Protein AF-D2U3X3-F1 (afdb_monomer)

Secondary structure (DSSP, 8-state):
-PPPPEEEEEEE-TTSTTSS-TT-EEEEEEEEE-TTS-EEETTSSS-S-TT-EEEE-S-HHHHHHHHTTS-EEEEEEE-SSPPPTTS-SEEE-GGGEEEPPSSSEEEEEESPPPPTTS-EEEESS--SSSSEEEE-SSEEEEEEEEEEES---TT-EEEEEEE--S-BTTB-TTEEEEEEGGGTGGGEEEETTTTEEEEE-HHHHHHT-SEEEE---HHHHIIIIIHHHHH-TTTTT--TTS--

Nearest PDB structures (foldseek):
  3r8b-assembly5_I  TM=5.587E-01  e=3.010E-01  Staphylococcus aureus
  1jws-assembly1_D  TM=4.471E-01  e=2.692E-01  Staphylococcus aureus
  6kry-assembly1_A  TM=4.417E-01  e=4.447E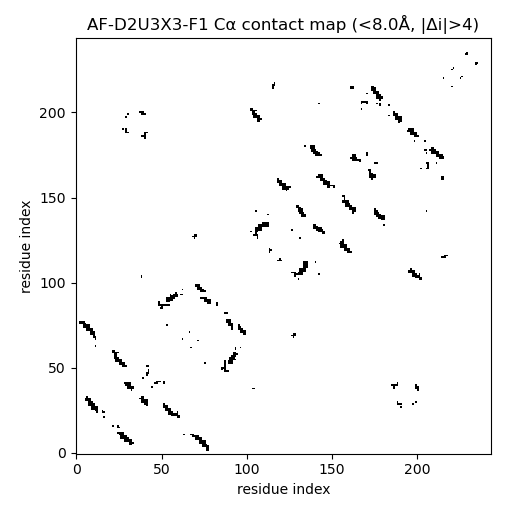-01  Staphylococcus aureus
  8ryq-assembly1_D  TM=1.824E-01  e=1.695E+00  Homo sapiens

Radius of gyration: 22.4 Å; Cα contacts (8 Å, |Δi|>4): 476; chains: 1; bounding box: 58×41×81 Å

Organism: NCBI:txid638

Foldseek 3Di:
DAFDKWKFKWWFDPPFPDDPDQFKGKTQTQWTQDPVRFTFGAPPPHHQFPLSMAIAPGDNVVVCVVQVGAMWMFIWGADPDDDDPPDGRIYGYPVRIGHDPDDFKAWEAADDQDDLQQRKDKDLDDTNDQWHWYDYPWKIKDGWGWDFDPPPPDSITMIRTFHDQPDQPPADGQKMFIATPVVQPRQWTAPPVVRIIMGGRRSVRRVVGPDMGRSAYPVNCCVVVVVVLVPDPVNVPPDVPPDD

Mean predicted aligned error: 8.09 Å

Structure (mmCIF, N/CA/C/O backbone):
data_AF-D2U3X3-F1
#
_entry.id   AF-D2U3X3-F1
#
loop_
_atom_site.group_PDB
_atom_site.id
_atom_site.type_symbol
_atom_site.label_atom_id
_atom_site.label_alt_id
_atom_site.label_comp_id
_atom_site.label_asym_id
_atom_site.label_entity_id
_atom_site.label_seq_id
_atom_site.pdbx_PDB_ins_code
_atom_site.Cartn_x
_atom_site.Cartn_y
_atom_site.Cartn_z
_atom_site.occupancy
_atom_site.B_iso_or_equiv
_atom_site.auth_seq_id
_atom_site.auth_comp_id
_atom_site.auth_asym_id
_atom_site.auth_atom_id
_atom_site.pdbx_PDB_model_num
ATOM 1 N N . MET A 1 1 ? 4.427 8.377 -33.749 1.00 39.81 1 MET A N 1
ATOM 2 C CA . MET A 1 1 ? 3.708 8.192 -32.471 1.00 39.81 1 MET A CA 1
ATOM 3 C C . MET A 1 1 ? 4.717 8.348 -31.355 1.00 39.81 1 MET A C 1
ATOM 5 O O . MET A 1 1 ? 5.704 7.625 -31.360 1.00 39.81 1 MET A O 1
ATOM 9 N N . GLN A 1 2 ? 4.541 9.333 -30.476 1.00 39.66 2 GLN A N 1
ATOM 10 C CA . GLN A 1 2 ? 5.362 9.444 -29.269 1.00 39.66 2 GLN A CA 1
ATOM 11 C C . GLN A 1 2 ? 5.044 8.230 -28.394 1.00 39.66 2 GLN A C 1
ATOM 13 O O . GLN A 1 2 ? 3.878 7.967 -28.109 1.00 39.66 2 GLN A O 1
ATOM 18 N N . ALA A 1 3 ? 6.061 7.443 -28.065 1.00 54.94 3 ALA A N 1
ATOM 19 C CA . ALA A 1 3 ? 5.898 6.247 -27.259 1.00 54.94 3 ALA A CA 1
ATOM 20 C C . ALA A 1 3 ? 5.470 6.684 -25.845 1.00 54.94 3 ALA A C 1
ATOM 22 O O . ALA A 1 3 ? 6.192 7.449 -25.204 1.00 54.94 3 ALA A O 1
ATOM 23 N N . LEU A 1 4 ? 4.267 6.288 -25.412 1.00 79.38 4 LEU A N 1
ATOM 24 C CA . LEU A 1 4 ? 3.647 6.812 -24.193 1.00 79.38 4 LEU A CA 1
ATOM 25 C C . LEU A 1 4 ? 4.443 6.346 -22.964 1.00 79.38 4 LEU A C 1
ATOM 27 O O . LEU A 1 4 ? 4.599 5.144 -22.736 1.00 79.38 4 LEU A O 1
ATOM 31 N N . GLU A 1 5 ? 4.966 7.298 -22.194 1.00 90.19 5 GLU A N 1
ATOM 32 C CA . GLU A 1 5 ? 5.526 7.032 -20.868 1.00 90.19 5 GLU A CA 1
ATOM 33 C C . GLU A 1 5 ? 4.418 6.475 -19.962 1.00 90.19 5 GLU A C 1
ATOM 35 O O . GLU A 1 5 ? 3.304 7.001 -19.943 1.00 90.19 5 GLU A O 1
ATOM 40 N N . ARG A 1 6 ? 4.715 5.411 -19.211 1.00 92.94 6 ARG A N 1
ATOM 41 C CA . ARG A 1 6 ? 3.787 4.800 -18.248 1.00 92.94 6 ARG A CA 1
ATOM 42 C C . ARG A 1 6 ? 4.339 4.932 -16.840 1.00 92.94 6 ARG A C 1
ATOM 44 O O . ARG A 1 6 ? 5.532 4.746 -16.620 1.00 92.94 6 ARG A O 1
ATOM 51 N N . ARG A 1 7 ? 3.474 5.247 -15.879 1.00 95.12 7 ARG A N 1
ATOM 52 C CA . ARG A 1 7 ? 3.827 5.324 -14.457 1.00 95.12 7 ARG A CA 1
ATOM 53 C C . ARG A 1 7 ? 3.384 4.046 -13.772 1.00 95.12 7 ARG A C 1
ATOM 55 O O . ARG A 1 7 ? 2.235 3.638 -13.919 1.00 95.12 7 ARG A O 1
ATOM 62 N N . VAL A 1 8 ? 4.285 3.419 -13.029 1.00 95.56 8 VAL A N 1
ATOM 63 C CA . VAL A 1 8 ? 4.017 2.138 -12.373 1.00 95.56 8 VAL A CA 1
ATOM 64 C C . VAL A 1 8 ? 4.508 2.141 -10.932 1.00 95.56 8 VAL A C 1
ATOM 66 O O . VAL A 1 8 ? 5.452 2.848 -10.591 1.00 95.56 8 VAL A O 1
ATOM 69 N N . ILE A 1 9 ? 3.872 1.332 -10.089 1.00 96.94 9 ILE A N 1
ATOM 70 C CA . ILE A 1 9 ? 4.286 1.087 -8.705 1.00 96.94 9 ILE A CA 1
ATOM 71 C C . ILE A 1 9 ? 4.882 -0.309 -8.628 1.00 96.94 9 ILE A C 1
ATOM 73 O O . ILE A 1 9 ? 4.307 -1.272 -9.144 1.00 96.94 9 ILE A O 1
ATOM 77 N N . CYS A 1 10 ? 6.045 -0.422 -7.998 1.00 95.75 10 CYS A N 1
ATOM 78 C CA . CYS A 1 10 ? 6.860 -1.623 -8.067 1.00 95.75 10 CYS A CA 1
ATOM 79 C C . CYS A 1 10 ? 7.669 -1.881 -6.790 1.00 95.75 10 CYS A C 1
ATOM 81 O O . CYS A 1 10 ? 7.747 -1.049 -5.886 1.00 95.75 10 CYS A O 1
ATOM 83 N N . THR A 1 11 ? 8.256 -3.076 -6.740 1.00 94.50 11 THR A N 1
ATOM 84 C CA . THR A 1 11 ? 9.270 -3.496 -5.760 1.00 94.50 11 THR A CA 1
ATOM 85 C C . THR A 1 11 ? 10.546 -3.915 -6.480 1.00 94.50 11 THR A C 1
ATOM 87 O O . THR A 1 11 ? 10.532 -4.222 -7.675 1.00 94.50 11 THR A O 1
ATOM 90 N N . LEU A 1 12 ? 11.652 -4.009 -5.744 1.00 91.81 12 LEU A N 1
ATOM 91 C CA . LEU A 1 12 ? 12.884 -4.606 -6.255 1.00 91.81 12 LEU A CA 1
ATOM 92 C C . LEU A 1 12 ? 12.743 -6.115 -6.492 1.00 91.81 12 LEU A C 1
ATOM 94 O O . LEU A 1 12 ? 12.169 -6.848 -5.678 1.00 91.81 12 LEU A O 1
ATOM 98 N N . GLU A 1 13 ? 13.362 -6.622 -7.559 1.00 85.88 13 GLU A N 1
ATOM 99 C CA . GLU A 1 13 ? 13.561 -8.058 -7.730 1.00 85.88 13 GLU A CA 1
ATOM 100 C C . GLU A 1 13 ? 14.830 -8.543 -7.010 1.00 85.88 13 GLU A C 1
ATOM 102 O O . GLU A 1 13 ? 15.935 -8.498 -7.544 1.00 85.88 13 GLU A O 1
ATOM 107 N N . LYS A 1 14 ? 14.662 -9.091 -5.797 1.00 72.19 14 LYS A N 1
ATOM 108 C CA . LYS A 1 14 ? 15.774 -9.561 -4.943 1.00 72.19 14 LYS A CA 1
ATOM 109 C C . LYS A 1 14 ? 16.669 -10.641 -5.579 1.00 72.19 14 LYS A C 1
ATOM 111 O O . LYS A 1 14 ? 17.834 -10.747 -5.215 1.00 72.19 14 LYS A O 1
ATOM 116 N N . LYS A 1 15 ? 16.144 -11.455 -6.506 1.00 64.31 15 LYS A N 1
ATOM 117 C CA . LYS A 1 15 ? 16.861 -12.608 -7.093 1.00 64.31 15 LYS A CA 1
ATOM 118 C C . LYS A 1 15 ? 17.749 -12.265 -8.294 1.00 64.31 15 LYS A C 1
ATOM 120 O O . LYS A 1 15 ? 18.539 -13.110 -8.694 1.00 64.31 15 LYS A O 1
ATOM 125 N N . TYR A 1 16 ? 17.632 -11.068 -8.869 1.00 56.88 16 TYR A N 1
ATOM 126 C CA . TYR A 1 16 ? 18.372 -10.707 -10.085 1.00 56.88 16 TYR A CA 1
ATOM 127 C C . TYR A 1 16 ? 19.830 -10.282 -9.809 1.00 56.88 16 TYR A C 1
ATOM 129 O O . TYR A 1 16 ? 20.667 -10.285 -10.702 1.00 56.88 16 TYR A O 1
ATOM 137 N N . SER A 1 17 ? 20.161 -9.954 -8.559 1.00 52.03 17 SER A N 1
ATOM 138 C CA . SER A 1 17 ? 21.396 -9.247 -8.185 1.00 52.03 17 SER A CA 1
ATOM 139 C C . SER A 1 17 ? 22.654 -10.119 -8.020 1.00 52.03 17 SER A C 1
ATOM 141 O O . SER A 1 17 ? 23.590 -9.685 -7.352 1.00 52.03 17 SER A O 1
ATOM 143 N N . PHE A 1 18 ? 22.692 -11.347 -8.549 1.00 47.66 18 PHE A N 1
ATOM 144 C CA . PHE A 1 18 ? 23.781 -12.293 -8.249 1.00 47.66 18 PHE A CA 1
ATOM 145 C C . PHE A 1 18 ? 24.978 -12.265 -9.205 1.00 47.66 18 PHE A C 1
ATOM 147 O O . PHE A 1 18 ? 25.969 -12.935 -8.918 1.00 47.66 18 PHE A O 1
ATOM 154 N N . GLU A 1 19 ? 24.959 -11.476 -10.281 1.00 47.31 19 GLU A N 1
ATOM 155 C CA . GLU A 1 19 ? 26.086 -11.438 -11.219 1.00 47.31 19 GLU A CA 1
ATOM 156 C C . GLU A 1 19 ? 26.634 -10.028 -11.452 1.00 47.31 19 GLU A C 1
ATOM 158 O O . GLU A 1 19 ? 25.918 -9.030 -11.491 1.00 47.31 19 GLU A O 1
ATOM 163 N N . LYS A 1 20 ? 27.966 -9.984 -11.525 1.00 49.22 20 LYS A N 1
ATOM 164 C CA . LYS A 1 20 ? 28.836 -8.812 -11.598 1.00 49.22 20 LYS A CA 1
ATOM 165 C C . LYS A 1 20 ? 28.424 -7.857 -12.722 1.00 49.22 20 LYS A C 1
ATOM 167 O O . LYS A 1 20 ? 28.822 -8.064 -13.857 1.00 49.22 20 LYS A O 1
ATOM 172 N N . GLU A 1 21 ? 27.675 -6.816 -12.371 1.00 52.31 21 GLU A N 1
ATOM 173 C CA . GLU A 1 21 ? 27.758 -5.430 -12.862 1.00 52.31 21 GLU A CA 1
ATOM 174 C C . GLU A 1 21 ? 26.585 -4.640 -12.254 1.00 52.31 21 GLU A C 1
ATOM 176 O O . GLU A 1 21 ? 25.462 -4.625 -12.750 1.00 52.31 21 GLU A O 1
ATOM 181 N N . GLU A 1 22 ? 26.856 -3.982 -11.127 1.00 61.56 22 GLU A N 1
ATOM 182 C CA . GLU A 1 22 ? 25.898 -3.387 -10.179 1.00 61.56 22 GLU A CA 1
ATOM 183 C C . GLU A 1 22 ? 25.061 -2.183 -10.692 1.00 61.56 22 GLU A C 1
ATOM 185 O O . GLU A 1 22 ? 24.522 -1.387 -9.919 1.00 61.56 22 GLU A O 1
ATOM 190 N N . LYS A 1 23 ? 24.954 -1.997 -12.011 1.00 73.00 23 LYS A N 1
ATOM 191 C CA . LYS A 1 23 ? 24.267 -0.850 -12.630 1.00 73.00 23 LYS A CA 1
ATOM 192 C C . LYS A 1 23 ? 22.880 -1.180 -13.167 1.00 73.00 23 LYS A C 1
ATOM 194 O O . LYS A 1 23 ? 22.073 -0.259 -13.307 1.00 73.00 23 LYS A O 1
ATOM 199 N N . ILE A 1 24 ? 22.611 -2.453 -13.443 1.00 84.38 24 ILE A N 1
ATOM 200 C CA . ILE A 1 24 ? 21.368 -2.927 -14.055 1.00 84.38 24 ILE A CA 1
ATOM 201 C C . ILE A 1 24 ? 20.587 -3.829 -13.104 1.00 84.38 24 ILE A C 1
ATOM 203 O O . ILE A 1 24 ? 21.146 -4.431 -12.190 1.00 84.38 24 ILE A O 1
ATOM 207 N N . GLY A 1 25 ? 19.280 -3.933 -13.323 1.00 87.94 25 GLY A N 1
ATOM 208 C CA . GLY A 1 25 ? 18.423 -4.766 -12.491 1.00 87.94 25 GLY A CA 1
ATOM 209 C C . GLY A 1 25 ? 17.011 -4.907 -13.030 1.00 87.94 25 GLY A C 1
ATOM 210 O O . GLY A 1 25 ? 16.708 -4.476 -14.143 1.00 87.94 25 GLY A O 1
ATOM 211 N N . ARG A 1 26 ? 16.136 -5.516 -12.230 1.00 90.00 26 ARG A N 1
ATOM 212 C CA . ARG A 1 26 ? 14.721 -5.694 -12.563 1.00 90.00 26 ARG A CA 1
ATOM 213 C C . ARG A 1 26 ? 13.825 -5.253 -11.417 1.00 90.00 26 ARG A C 1
ATOM 215 O O . ARG A 1 26 ? 14.156 -5.425 -10.242 1.00 90.00 26 ARG A O 1
ATOM 222 N N . LEU A 1 27 ? 12.686 -4.684 -11.784 1.00 92.81 27 LEU A N 1
ATOM 223 C CA . LEU A 1 27 ? 11.617 -4.276 -10.880 1.00 92.81 27 LEU A CA 1
ATOM 224 C C . LEU A 1 27 ? 10.415 -5.182 -11.105 1.00 92.81 27 LEU A C 1
ATOM 226 O O . LEU A 1 27 ? 10.081 -5.465 -12.252 1.00 92.81 27 LEU A O 1
ATOM 230 N N . ASN A 1 28 ? 9.745 -5.598 -10.035 1.00 93.19 28 ASN A N 1
ATOM 231 C CA . ASN A 1 28 ? 8.461 -6.288 -10.131 1.00 93.19 28 ASN A CA 1
ATOM 232 C C . ASN A 1 28 ? 7.347 -5.246 -10.075 1.00 93.19 28 ASN A C 1
ATOM 234 O O . ASN A 1 28 ? 7.177 -4.580 -9.050 1.00 93.19 28 ASN A O 1
ATOM 238 N N . VAL A 1 29 ? 6.608 -5.102 -11.169 1.00 94.88 29 VAL A N 1
ATOM 239 C CA . VAL A 1 29 ? 5.501 -4.156 -11.284 1.00 94.88 29 VAL A CA 1
ATOM 240 C C . VAL A 1 29 ? 4.255 -4.745 -10.638 1.00 94.88 29 VAL A C 1
ATOM 242 O O . VAL A 1 29 ? 3.871 -5.875 -10.922 1.00 94.88 29 VAL A O 1
ATOM 245 N N . LEU A 1 30 ? 3.628 -3.963 -9.764 1.00 95.75 30 LEU A N 1
ATOM 246 C CA . LEU A 1 30 ? 2.423 -4.345 -9.031 1.00 95.75 30 LEU A CA 1
ATOM 247 C C . LEU A 1 30 ? 1.192 -3.630 -9.583 1.00 95.75 30 LEU A C 1
ATOM 249 O O . LEU A 1 30 ? 0.146 -4.252 -9.774 1.00 95.75 30 LEU A O 1
ATOM 253 N N . PHE A 1 31 ? 1.326 -2.332 -9.851 1.00 96.50 31 PHE A N 1
ATOM 254 C CA . PHE A 1 31 ? 0.231 -1.482 -10.300 1.00 96.50 31 PHE A CA 1
ATOM 255 C C . PHE A 1 31 ? 0.678 -0.511 -11.380 1.00 96.50 31 PHE A C 1
ATOM 257 O O . PHE A 1 31 ? 1.847 -0.136 -11.460 1.00 96.50 31 PHE A O 1
ATOM 264 N N . GLU A 1 32 ? -0.296 -0.028 -12.133 1.00 95.19 32 GLU A N 1
ATOM 265 C CA . GLU A 1 32 ? -0.183 1.131 -12.998 1.00 95.19 32 GLU A CA 1
ATOM 266 C C . GLU A 1 32 ? -0.870 2.337 -12.367 1.00 95.19 32 GLU A C 1
ATOM 268 O O . GLU A 1 32 ? -1.944 2.218 -11.773 1.00 95.19 32 GLU A O 1
ATOM 273 N N . VAL A 1 33 ? -0.241 3.502 -12.509 1.00 94.50 33 VAL A N 1
ATOM 274 C CA . VAL A 1 33 ? -0.817 4.794 -12.139 1.00 94.50 33 VAL A CA 1
ATOM 275 C C . VAL A 1 33 ? -1.385 5.422 -13.405 1.00 94.50 33 VAL A C 1
ATOM 277 O O . VAL A 1 33 ? -0.644 5.840 -14.298 1.00 94.50 33 VAL A O 1
ATOM 280 N N . LEU A 1 34 ? -2.709 5.468 -13.480 1.00 91.50 34 LEU A N 1
ATOM 281 C CA . LEU A 1 34 ? -3.454 5.990 -14.616 1.00 91.50 34 LEU A CA 1
ATOM 282 C C . LEU A 1 34 ? -3.350 7.528 -14.693 1.00 91.50 34 LEU A C 1
ATOM 284 O O . LEU A 1 34 ? -3.024 8.182 -13.695 1.00 91.50 34 LEU A O 1
ATOM 288 N N . PRO A 1 35 ? -3.630 8.143 -15.860 1.00 88.69 35 PRO A N 1
ATOM 289 C CA . PRO A 1 35 ? -3.535 9.597 -16.037 1.00 88.69 35 PRO A CA 1
ATOM 290 C C . PRO A 1 35 ? -4.426 10.419 -15.094 1.00 88.69 35 PRO A C 1
ATOM 292 O O . PRO A 1 35 ? -4.087 11.553 -14.765 1.00 88.69 35 PRO A O 1
ATOM 295 N N . ASP A 1 36 ? -5.545 9.850 -14.646 1.00 89.06 36 ASP A N 1
ATOM 296 C CA . ASP A 1 36 ? -6.467 10.446 -13.671 1.00 89.06 36 ASP A CA 1
ATOM 297 C C . ASP A 1 36 ? -5.994 10.294 -12.209 1.00 89.06 36 ASP A C 1
ATOM 299 O O . ASP A 1 36 ? -6.634 10.802 -11.289 1.00 89.06 36 ASP A O 1
ATOM 303 N N . GLY A 1 37 ? -4.861 9.619 -11.988 1.00 87.88 37 GLY A N 1
ATOM 304 C CA . GLY A 1 37 ? -4.284 9.338 -10.676 1.00 87.88 37 GLY A CA 1
ATOM 305 C C . GLY A 1 37 ? -4.793 8.054 -10.017 1.00 87.88 37 GLY A C 1
ATOM 306 O O . GLY A 1 37 ? -4.305 7.712 -8.938 1.00 87.88 37 GLY A O 1
ATOM 307 N N . ASN A 1 38 ? -5.729 7.329 -10.640 1.00 91.31 38 ASN A N 1
ATOM 308 C CA . ASN A 1 38 ? -6.180 6.036 -10.137 1.00 91.31 38 ASN A CA 1
ATOM 309 C C . ASN A 1 38 ? -5.073 4.985 -10.251 1.00 91.31 38 ASN A C 1
ATOM 311 O O . ASN A 1 38 ? -4.227 5.023 -11.143 1.00 91.31 38 ASN A O 1
ATOM 315 N N . VAL A 1 39 ? -5.098 4.016 -9.339 1.00 94.81 39 VAL A N 1
ATOM 316 C CA . VAL A 1 39 ? -4.115 2.931 -9.291 1.00 94.81 39 VAL A CA 1
ATOM 317 C C . VAL A 1 39 ? -4.813 1.610 -9.579 1.00 94.81 39 VAL A C 1
ATOM 319 O O . VAL A 1 39 ? -5.742 1.233 -8.868 1.00 94.81 39 VAL A O 1
ATOM 322 N N . SER A 1 40 ? -4.372 0.896 -10.609 1.00 94.62 40 SER A N 1
ATOM 323 C CA . SER A 1 40 ? -4.969 -0.377 -11.033 1.00 94.62 40 SER A CA 1
ATOM 324 C C . SER A 1 40 ? -3.905 -1.472 -11.087 1.00 94.62 40 SER A C 1
ATOM 326 O O . SER A 1 40 ? -2.765 -1.165 -11.442 1.00 94.62 40 SER A O 1
ATOM 328 N N . PRO A 1 41 ? -4.208 -2.727 -10.702 1.00 95.06 41 PRO A N 1
ATOM 329 C CA . PRO A 1 41 ? -3.245 -3.811 -10.848 1.00 95.06 41 PRO A CA 1
ATOM 330 C C . PRO A 1 41 ? -2.776 -3.939 -12.300 1.00 95.06 41 PRO A C 1
ATOM 332 O O . PRO A 1 41 ? -3.548 -3.767 -13.246 1.00 95.06 41 PRO A O 1
ATOM 335 N N . VAL A 1 42 ? -1.487 -4.222 -12.472 1.00 93.00 42 VAL A N 1
ATOM 336 C CA . VAL A 1 42 ? -0.863 -4.279 -13.799 1.00 93.00 42 VAL A CA 1
ATOM 337 C C . VAL A 1 42 ? -1.520 -5.337 -14.691 1.00 93.00 42 VAL A C 1
ATOM 339 O O . VAL A 1 42 ? -1.948 -6.385 -14.208 1.00 93.00 42 VAL A O 1
ATOM 342 N N . ASN A 1 43 ? -1.575 -5.074 -16.000 1.00 89.19 43 ASN A N 1
ATOM 343 C CA . ASN A 1 43 ? -2.144 -5.966 -17.020 1.00 89.19 43 ASN A CA 1
ATOM 344 C C . ASN A 1 43 ? -3.656 -6.246 -16.897 1.00 89.19 43 ASN A C 1
ATOM 346 O O . ASN A 1 43 ? -4.149 -7.133 -17.591 1.00 89.19 43 ASN A O 1
ATOM 350 N N . GLN A 1 44 ? -4.404 -5.528 -16.051 1.00 86.31 44 GLN A N 1
ATOM 351 C CA . GLN A 1 44 ? -5.857 -5.723 -15.954 1.00 86.31 44 GLN A CA 1
ATOM 352 C C . GLN A 1 44 ? -6.654 -4.923 -16.989 1.00 86.31 44 GLN A C 1
ATOM 354 O O . GLN A 1 44 ? -7.547 -5.476 -17.624 1.00 86.31 44 GLN A O 1
ATOM 359 N N . LEU A 1 45 ? -6.358 -3.628 -17.148 1.00 83.19 45 LEU A N 1
ATOM 360 C CA . LEU A 1 45 ? -7.081 -2.751 -18.083 1.00 83.19 45 LEU A CA 1
ATOM 361 C C . LEU A 1 45 ? -6.492 -2.814 -19.494 1.00 83.19 45 LEU A C 1
ATOM 363 O O . LEU A 1 45 ? -7.211 -2.979 -20.474 1.00 83.19 45 LEU A O 1
ATOM 367 N N . GLU A 1 46 ? -5.171 -2.697 -19.579 1.00 84.94 46 GLU A N 1
ATOM 368 C CA . GLU A 1 46 ? -4.392 -2.826 -20.803 1.00 84.94 46 GLU A CA 1
ATOM 369 C C . GLU A 1 46 ? -3.136 -3.631 -20.478 1.00 84.94 46 GLU A C 1
ATOM 371 O O . GLU A 1 46 ? -2.563 -3.488 -19.396 1.00 84.94 46 GLU A O 1
ATOM 376 N N . ILE A 1 47 ? -2.684 -4.467 -21.413 1.00 86.62 47 ILE A N 1
ATOM 377 C CA . ILE A 1 47 ? -1.430 -5.200 -21.242 1.00 86.62 47 ILE A CA 1
ATOM 378 C C . ILE A 1 47 ? -0.286 -4.179 -21.179 1.00 86.62 47 ILE A C 1
ATOM 380 O O . ILE A 1 47 ? 0.023 -3.487 -22.149 1.00 86.62 47 ILE A O 1
ATOM 384 N N . PHE A 1 48 ? 0.344 -4.078 -20.012 1.00 85.75 48 PHE A N 1
ATOM 385 C CA . PHE A 1 48 ? 1.593 -3.355 -19.818 1.00 85.75 48 PHE A CA 1
ATOM 386 C C . PHE A 1 48 ? 2.754 -4.192 -20.326 1.00 85.75 48 PHE A C 1
ATOM 388 O O . PHE A 1 48 ? 3.526 -3.771 -21.185 1.00 85.75 48 PHE A O 1
ATOM 395 N N . CYS A 1 49 ? 2.884 -5.393 -19.779 1.00 84.00 49 CYS A N 1
ATOM 396 C CA . CYS A 1 49 ? 4.010 -6.261 -20.036 1.00 84.00 49 CYS A CA 1
ATOM 397 C C . CYS A 1 49 ? 3.695 -7.665 -19.536 1.00 84.00 49 CYS A C 1
ATOM 399 O O . CYS A 1 49 ? 3.396 -7.832 -18.355 1.00 84.00 49 CYS A O 1
ATOM 401 N N . GLU A 1 50 ? 3.804 -8.673 -20.400 1.00 83.06 50 GLU A N 1
ATOM 402 C CA . GLU A 1 50 ? 3.459 -10.063 -20.062 1.00 83.06 50 GLU A CA 1
ATOM 403 C C . GLU A 1 50 ? 4.233 -10.587 -18.846 1.00 83.06 50 GLU A C 1
ATOM 405 O O . GLU A 1 50 ? 3.696 -11.339 -18.038 1.00 83.06 50 GLU A O 1
ATOM 410 N N . THR A 1 51 ? 5.477 -10.137 -18.667 1.00 84.38 51 THR A N 1
ATOM 411 C CA . THR A 1 51 ? 6.317 -10.538 -17.534 1.00 84.38 51 THR A CA 1
ATOM 412 C C . THR A 1 51 ? 5.969 -9.821 -16.231 1.00 84.38 51 THR A C 1
ATOM 414 O O . THR A 1 51 ? 6.340 -10.298 -15.161 1.00 84.38 51 THR A O 1
ATOM 417 N N . GLY A 1 52 ? 5.318 -8.654 -16.298 1.00 85.50 52 GLY A N 1
ATOM 418 C CA . GLY A 1 52 ? 5.140 -7.764 -15.147 1.00 85.50 52 GLY A CA 1
ATOM 419 C C . GLY A 1 52 ? 6.462 -7.255 -14.555 1.00 85.50 52 GLY A C 1
ATOM 420 O O . GLY A 1 52 ? 6.496 -6.851 -13.394 1.00 85.50 52 GLY A O 1
ATOM 421 N N . GLN A 1 53 ? 7.565 -7.295 -15.310 1.00 89.81 53 GLN A N 1
ATOM 422 C CA . GLN A 1 53 ? 8.888 -6.881 -14.838 1.00 89.81 53 GLN A CA 1
ATOM 423 C C . GLN A 1 53 ? 9.436 -5.736 -15.677 1.00 89.81 53 GLN A C 1
ATOM 425 O O . GLN A 1 53 ? 9.349 -5.791 -16.889 1.00 89.81 53 GLN A O 1
ATOM 430 N N . VAL A 1 54 ? 10.056 -4.727 -15.069 1.00 91.69 54 VAL A N 1
ATOM 431 C CA . VAL A 1 54 ? 10.705 -3.623 -15.802 1.00 91.69 54 VAL A CA 1
ATOM 432 C C . VAL A 1 54 ? 12.211 -3.721 -15.653 1.00 91.69 54 VAL A C 1
ATOM 434 O O . VAL A 1 54 ? 12.715 -3.899 -14.544 1.00 91.69 54 VAL A O 1
ATOM 437 N N . PHE A 1 55 ? 12.935 -3.582 -16.763 1.00 90.94 55 PHE A N 1
ATOM 438 C CA . PHE A 1 55 ? 14.393 -3.568 -16.744 1.00 90.94 55 PHE A CA 1
ATOM 439 C C . PHE A 1 55 ? 14.925 -2.176 -16.394 1.00 90.94 55 PHE A C 1
ATOM 441 O O . PHE A 1 55 ? 14.509 -1.166 -16.966 1.00 90.94 55 PHE A O 1
ATOM 448 N N . VAL A 1 56 ? 15.866 -2.127 -15.456 1.00 91.50 56 VAL A N 1
ATOM 449 C CA . VAL A 1 56 ? 16.556 -0.906 -15.040 1.00 91.50 56 VAL A CA 1
ATOM 450 C C . VAL A 1 56 ? 17.857 -0.804 -15.816 1.00 91.50 56 VAL A C 1
ATOM 452 O O . VAL A 1 56 ? 18.758 -1.619 -15.629 1.00 91.50 56 VAL A O 1
ATOM 455 N N . THR A 1 57 ? 17.967 0.206 -16.675 1.00 89.88 57 THR A N 1
ATOM 456 C CA . THR A 1 57 ? 19.128 0.383 -17.560 1.00 89.88 57 THR A CA 1
ATOM 457 C C . THR A 1 57 ? 20.319 1.038 -16.866 1.00 89.88 57 THR A C 1
ATOM 459 O O . THR A 1 57 ? 21.437 0.945 -17.361 1.00 89.88 57 THR A O 1
ATOM 462 N N . SER A 1 58 ? 20.092 1.742 -15.754 1.00 90.25 58 SER A N 1
ATOM 463 C CA . SER A 1 58 ? 21.144 2.425 -14.993 1.00 90.25 58 SER A CA 1
ATOM 464 C C . SER A 1 58 ? 20.696 2.776 -13.572 1.00 90.25 58 SER A C 1
ATOM 466 O O . SER A 1 58 ? 19.543 3.165 -13.366 1.00 90.25 58 SER A O 1
ATOM 468 N N . GLY A 1 59 ? 21.634 2.729 -12.621 1.00 89.62 59 GLY A N 1
ATOM 469 C CA . GLY A 1 59 ? 21.436 3.203 -11.246 1.00 89.62 59 GLY A CA 1
ATOM 470 C C . GLY A 1 59 ? 20.671 2.230 -10.344 1.00 89.62 59 GLY A C 1
ATOM 471 O O . GLY A 1 59 ? 20.057 2.647 -9.368 1.00 89.62 59 GLY A O 1
ATOM 472 N N . PHE A 1 60 ? 20.682 0.927 -10.642 1.00 91.12 60 PHE A N 1
ATOM 473 C CA . PHE A 1 60 ? 19.952 -0.052 -9.829 1.00 91.12 60 PHE A CA 1
ATOM 474 C C . PHE A 1 60 ? 20.398 -0.084 -8.356 1.00 91.12 60 PHE A C 1
ATOM 476 O O . PHE A 1 60 ? 19.548 -0.181 -7.472 1.00 91.12 60 PHE A O 1
ATOM 483 N N . ASN A 1 61 ? 21.696 0.077 -8.072 1.00 89.50 61 ASN A N 1
ATOM 484 C CA . ASN A 1 61 ? 22.194 0.213 -6.699 1.00 89.50 61 ASN A CA 1
ATOM 485 C C . ASN A 1 61 ? 21.579 1.403 -5.954 1.00 89.50 61 ASN A C 1
ATOM 487 O O . ASN A 1 61 ? 21.178 1.242 -4.808 1.00 89.50 61 ASN A O 1
ATOM 491 N N . GLU A 1 62 ? 21.459 2.564 -6.602 1.00 92.12 62 GLU A N 1
ATOM 492 C CA . GLU A 1 62 ? 20.867 3.764 -5.993 1.00 92.12 62 GLU A CA 1
ATOM 493 C C . GLU A 1 62 ? 19.403 3.513 -5.621 1.00 92.12 62 GLU A C 1
ATOM 495 O O . GLU A 1 62 ? 18.957 3.875 -4.536 1.00 92.12 62 GLU A O 1
ATOM 500 N N . ILE A 1 63 ? 18.657 2.836 -6.502 1.00 93.31 63 ILE A N 1
ATOM 501 C CA . ILE A 1 63 ? 17.271 2.428 -6.236 1.00 93.31 63 ILE A CA 1
ATOM 502 C C . ILE A 1 63 ? 17.242 1.453 -5.050 1.00 93.31 63 ILE A C 1
ATOM 504 O O . ILE A 1 63 ? 16.421 1.603 -4.146 1.00 93.31 63 ILE A O 1
ATOM 508 N N . ARG A 1 64 ? 18.154 0.475 -5.025 1.00 91.44 64 ARG A N 1
ATOM 509 C CA . ARG A 1 64 ? 18.247 -0.517 -3.950 1.00 91.44 64 ARG A CA 1
ATOM 510 C C . ARG A 1 64 ? 18.551 0.116 -2.598 1.00 91.44 64 ARG A C 1
ATOM 512 O O . ARG A 1 64 ? 17.902 -0.232 -1.622 1.00 91.44 64 ARG A O 1
ATOM 519 N N . GLU A 1 65 ? 19.505 1.032 -2.539 1.00 91.38 65 GLU A N 1
ATOM 520 C CA . GLU A 1 65 ? 19.869 1.736 -1.308 1.00 91.38 65 GLU A CA 1
ATOM 521 C C . GLU A 1 65 ? 18.759 2.679 -0.846 1.00 91.38 65 GLU A C 1
ATOM 523 O O . GLU A 1 65 ? 18.464 2.741 0.345 1.00 91.38 65 GLU A O 1
ATOM 528 N N . ARG A 1 66 ? 18.106 3.378 -1.784 1.00 93.75 66 ARG A N 1
ATOM 529 C CA . ARG A 1 66 ? 17.046 4.340 -1.470 1.00 93.75 66 ARG A CA 1
ATOM 530 C C . ARG A 1 66 ? 15.779 3.673 -0.950 1.00 93.75 66 ARG A C 1
ATOM 532 O O . ARG A 1 66 ? 15.212 4.143 0.031 1.00 93.75 66 ARG A O 1
ATOM 539 N N . PHE A 1 67 ? 15.304 2.635 -1.633 1.00 93.12 67 PHE A N 1
ATOM 540 C CA . PHE A 1 67 ? 13.998 2.046 -1.339 1.00 93.12 67 PHE A CA 1
ATOM 541 C C . PHE A 1 67 ? 14.097 0.760 -0.523 1.00 93.12 67 PHE A C 1
ATOM 543 O O . PHE A 1 67 ? 13.161 0.445 0.206 1.00 93.12 67 PHE A O 1
ATOM 550 N N . ASN A 1 68 ? 15.224 0.044 -0.585 1.00 88.94 68 ASN A N 1
ATOM 551 C CA . ASN A 1 68 ? 15.431 -1.241 0.078 1.00 88.94 68 ASN A CA 1
ATOM 552 C C . ASN A 1 68 ? 14.258 -2.211 -0.174 1.00 88.94 68 ASN A C 1
ATOM 554 O O . ASN A 1 68 ? 14.120 -2.740 -1.274 1.00 88.94 68 ASN A O 1
ATOM 558 N N . ASP A 1 69 ? 13.382 -2.409 0.811 1.00 88.00 69 ASP A N 1
ATOM 559 C CA . ASP A 1 69 ? 12.207 -3.278 0.703 1.00 88.00 69 ASP A CA 1
ATOM 560 C C . ASP A 1 69 ? 10.891 -2.529 0.457 1.00 88.00 69 ASP A C 1
ATOM 562 O O . ASP A 1 69 ? 9.866 -3.169 0.219 1.00 88.00 69 ASP A O 1
ATOM 566 N N . ALA A 1 70 ? 10.899 -1.198 0.500 1.00 93.00 70 ALA A N 1
ATOM 567 C CA . ALA A 1 70 ? 9.716 -0.375 0.306 1.00 93.00 70 ALA A CA 1
ATOM 568 C C . ALA A 1 70 ? 9.235 -0.395 -1.150 1.00 93.00 70 ALA A C 1
ATOM 570 O O . ALA A 1 70 ? 10.021 -0.507 -2.096 1.00 93.00 70 ALA A O 1
ATOM 571 N N . ILE A 1 71 ? 7.924 -0.239 -1.332 1.00 95.56 71 ILE A N 1
ATOM 572 C CA . ILE A 1 71 ? 7.357 0.013 -2.657 1.00 95.56 71 ILE A CA 1
ATOM 573 C C . ILE A 1 71 ? 7.617 1.456 -3.094 1.00 95.56 71 ILE A C 1
ATOM 575 O O . ILE A 1 71 ? 7.611 2.382 -2.280 1.00 95.56 71 ILE A O 1
ATOM 579 N N . PHE A 1 72 ? 7.793 1.654 -4.396 1.00 96.62 72 PHE A N 1
ATOM 580 C CA . PHE A 1 72 ? 8.059 2.967 -4.978 1.00 96.62 72 PHE A CA 1
ATOM 581 C C . PHE A 1 72 ? 7.425 3.116 -6.359 1.00 96.62 72 PHE A C 1
ATOM 583 O O . PHE A 1 72 ? 7.024 2.138 -6.997 1.00 96.62 72 PHE A O 1
ATOM 590 N N . GLU A 1 73 ? 7.311 4.362 -6.807 1.00 96.75 73 GLU A N 1
ATOM 591 C CA . GLU A 1 73 ? 6.807 4.708 -8.128 1.00 96.75 73 GLU A CA 1
ATOM 592 C C . GLU A 1 73 ? 7.969 4.869 -9.111 1.00 96.75 73 GLU A C 1
ATOM 594 O O . GLU A 1 73 ? 9.026 5.397 -8.766 1.00 96.75 73 GLU A O 1
ATOM 599 N N . THR A 1 74 ? 7.778 4.446 -10.358 1.00 96.62 74 THR A N 1
ATOM 600 C CA . THR A 1 74 ? 8.738 4.702 -11.425 1.00 96.62 74 THR A CA 1
ATOM 601 C C . THR A 1 74 ? 8.066 5.025 -12.755 1.00 96.62 74 THR A C 1
ATOM 603 O O . THR A 1 74 ? 7.002 4.494 -13.090 1.00 96.62 74 THR A O 1
ATOM 606 N N . LYS A 1 75 ? 8.707 5.897 -13.534 1.00 96.06 75 LYS A N 1
ATOM 607 C CA . LYS A 1 75 ? 8.334 6.177 -14.923 1.00 96.06 75 LYS A CA 1
ATOM 608 C C . LYS A 1 75 ? 9.048 5.219 -15.865 1.00 96.06 75 LYS A C 1
ATOM 610 O O . LYS A 1 75 ? 10.256 5.023 -15.789 1.00 96.06 75 LYS A O 1
ATOM 615 N N . CYS A 1 76 ? 8.280 4.638 -16.771 1.00 94.44 76 CYS A N 1
ATOM 616 C CA . CYS A 1 76 ? 8.705 3.611 -17.701 1.00 94.44 76 CYS A CA 1
ATOM 617 C C . CYS A 1 76 ? 8.524 4.104 -19.131 1.00 94.44 76 CYS A C 1
ATOM 619 O O . CYS A 1 76 ? 7.447 4.567 -19.508 1.00 94.44 76 CYS A O 1
ATOM 621 N N . LYS A 1 77 ? 9.560 3.944 -19.953 1.00 92.94 77 LYS A N 1
ATOM 622 C CA . LYS A 1 77 ? 9.518 4.272 -21.381 1.00 92.94 77 LYS A CA 1
ATOM 623 C C . LYS A 1 77 ? 9.746 3.024 -22.229 1.00 92.94 77 LYS A C 1
ATOM 625 O O . LYS A 1 77 ? 10.453 2.120 -21.778 1.00 92.94 77 LYS A O 1
ATOM 630 N N . PRO A 1 78 ? 9.188 2.958 -23.444 1.00 89.81 78 PRO A N 1
ATOM 631 C CA . PRO A 1 78 ? 9.490 1.871 -24.362 1.00 89.81 78 PRO A CA 1
ATOM 632 C C . PRO A 1 78 ? 10.990 1.769 -24.649 1.00 89.81 78 PRO A C 1
ATOM 634 O O . PRO A 1 78 ? 11.680 2.783 -24.790 1.00 89.81 78 PRO A O 1
ATOM 637 N N . THR A 1 79 ? 11.497 0.541 -24.707 1.00 86.31 79 THR A N 1
ATOM 638 C CA . THR A 1 79 ? 12.882 0.267 -25.084 1.00 86.31 79 THR A CA 1
ATOM 639 C C . THR A 1 79 ? 13.131 0.675 -26.535 1.00 86.31 79 THR A C 1
ATOM 641 O O . THR A 1 79 ? 12.281 0.490 -27.404 1.00 86.31 79 THR A O 1
ATOM 644 N N . SER A 1 80 ? 14.310 1.236 -26.798 1.00 81.00 80 SER A N 1
ATOM 645 C CA . SER A 1 80 ? 14.810 1.486 -28.155 1.00 81.00 80 SER A CA 1
ATOM 646 C C . SER A 1 80 ? 15.613 0.307 -28.715 1.00 81.00 80 SER A C 1
ATOM 648 O O . SER A 1 80 ? 16.058 0.370 -29.857 1.00 81.00 80 SER A O 1
ATOM 650 N N . PHE A 1 81 ? 15.851 -0.730 -27.907 1.00 76.75 81 PHE A N 1
ATOM 651 C CA . PHE A 1 81 ? 16.569 -1.943 -28.301 1.00 76.75 81 PHE A CA 1
ATOM 652 C C . PHE A 1 81 ? 15.613 -2.984 -28.893 1.00 76.75 81 PHE A C 1
ATOM 654 O O . PHE A 1 81 ? 14.410 -2.941 -28.629 1.00 76.75 81 PHE A O 1
ATOM 661 N N . GLU A 1 82 ? 16.146 -3.930 -29.675 1.00 70.88 82 GLU A N 1
ATOM 662 C CA . GLU A 1 82 ? 15.358 -5.053 -30.190 1.00 70.88 82 GLU A CA 1
ATOM 663 C C . GLU A 1 82 ? 14.695 -5.815 -29.041 1.00 70.88 82 GLU A C 1
ATOM 665 O O . GLU A 1 82 ? 15.345 -6.257 -28.094 1.00 70.88 82 GLU A O 1
ATOM 670 N N . HIS A 1 83 ? 13.376 -5.942 -29.134 1.00 67.38 83 HIS A N 1
ATOM 671 C CA . HIS A 1 83 ? 12.565 -6.634 -28.152 1.00 67.38 83 HIS A CA 1
ATOM 672 C C . HIS A 1 83 ? 12.594 -8.135 -28.437 1.00 67.38 83 HIS A C 1
ATOM 674 O O . HIS A 1 83 ? 12.170 -8.570 -29.507 1.00 67.38 83 HIS A O 1
ATOM 680 N N . ARG A 1 84 ? 13.089 -8.915 -27.474 1.00 71.25 84 ARG A N 1
ATOM 681 C CA . ARG A 1 84 ? 13.017 -10.377 -27.509 1.00 71.25 84 ARG A CA 1
ATOM 682 C C . ARG A 1 84 ? 11.713 -10.852 -26.878 1.00 71.25 84 ARG A C 1
ATOM 684 O O . ARG A 1 84 ? 11.249 -10.270 -25.894 1.00 71.25 84 ARG A O 1
ATOM 691 N N . ASP A 1 85 ? 11.162 -11.934 -27.416 1.00 67.31 85 ASP A N 1
ATOM 692 C CA . ASP A 1 85 ? 9.988 -12.587 -26.840 1.00 67.31 85 ASP A CA 1
ATOM 693 C C . ASP A 1 85 ? 10.270 -13.003 -25.388 1.00 67.31 85 ASP A C 1
ATOM 695 O O . ASP A 1 85 ? 11.309 -13.592 -25.080 1.00 67.31 85 ASP A O 1
ATOM 699 N N . GLY A 1 86 ? 9.351 -12.665 -24.482 1.00 70.56 86 GLY A N 1
ATOM 700 C CA . GLY A 1 86 ? 9.496 -12.926 -23.047 1.00 70.56 86 GLY A CA 1
ATOM 701 C C . GLY A 1 86 ? 10.297 -11.879 -22.261 1.00 70.56 86 GLY A C 1
ATOM 702 O O . GLY A 1 86 ? 10.492 -12.055 -21.060 1.00 70.56 86 GLY A O 1
ATOM 703 N N . GLU A 1 87 ? 10.740 -10.782 -22.881 1.00 76.44 87 GLU A N 1
ATOM 704 C CA . GLU A 1 87 ? 11.292 -9.620 -22.171 1.00 76.44 87 GLU A CA 1
ATOM 705 C C . GLU A 1 87 ? 10.258 -8.503 -22.041 1.00 76.44 87 GLU A C 1
ATOM 707 O O . GLU A 1 87 ? 9.224 -8.507 -22.698 1.00 76.44 87 GLU A O 1
ATOM 712 N N . CYS A 1 88 ? 10.506 -7.517 -21.181 1.00 82.69 88 CYS A N 1
ATOM 713 C CA . CYS A 1 88 ? 9.607 -6.377 -21.120 1.00 82.69 88 CYS A CA 1
ATOM 714 C C . CYS A 1 88 ? 9.925 -5.324 -22.167 1.00 82.69 88 CYS A C 1
ATOM 716 O O . CYS A 1 88 ? 11.081 -4.964 -22.371 1.00 82.69 88 CYS A O 1
ATOM 718 N N . ARG A 1 89 ? 8.880 -4.761 -22.781 1.00 87.38 89 ARG A N 1
ATOM 719 C CA . ARG A 1 89 ? 9.008 -3.647 -23.735 1.00 87.38 89 ARG A CA 1
ATOM 720 C C . ARG A 1 89 ? 9.342 -2.322 -23.064 1.00 87.38 89 ARG A C 1
ATOM 722 O O . ARG A 1 89 ? 9.666 -1.367 -23.762 1.00 87.38 89 ARG A O 1
ATOM 729 N N . TYR A 1 90 ? 9.254 -2.253 -21.740 1.00 90.94 90 TYR A N 1
ATOM 730 C CA . TYR A 1 90 ? 9.450 -1.037 -20.968 1.00 90.94 90 TYR A CA 1
ATOM 731 C C . TYR A 1 90 ? 10.717 -1.105 -20.120 1.00 90.94 90 TYR A C 1
ATOM 733 O O . TYR A 1 90 ? 11.039 -2.130 -19.515 1.00 90.94 90 TYR A O 1
ATOM 741 N N . VAL A 1 91 ? 11.409 0.029 -20.055 1.00 92.75 91 VAL A N 1
ATOM 742 C CA . VAL A 1 91 ? 12.635 0.225 -19.282 1.00 92.75 91 VAL A CA 1
ATOM 743 C C . VAL A 1 91 ? 12.527 1.458 -18.388 1.00 92.75 91 VAL A C 1
ATOM 745 O O . VAL A 1 91 ? 11.785 2.397 -18.693 1.00 92.75 91 VAL A O 1
ATOM 748 N N . SER A 1 92 ? 13.298 1.464 -17.303 1.00 94.69 92 SER A N 1
ATOM 749 C CA . SER A 1 92 ? 13.417 2.585 -16.365 1.00 94.69 92 SER A CA 1
ATOM 750 C C . SER A 1 92 ? 14.876 2.805 -15.921 1.00 94.69 92 SER A C 1
ATOM 752 O O . SER A 1 92 ? 15.788 2.082 -16.324 1.00 94.69 92 SER A O 1
ATOM 754 N N . ASN A 1 93 ? 15.117 3.838 -15.116 1.00 93.50 93 ASN A N 1
ATOM 755 C CA . ASN A 1 93 ? 16.397 4.202 -14.513 1.00 93.50 93 ASN A CA 1
ATOM 756 C C . ASN A 1 93 ? 16.189 4.814 -13.112 1.00 93.50 93 ASN A C 1
ATOM 758 O O . ASN A 1 93 ? 15.064 5.138 -12.724 1.00 93.50 93 ASN A O 1
ATOM 762 N N . SER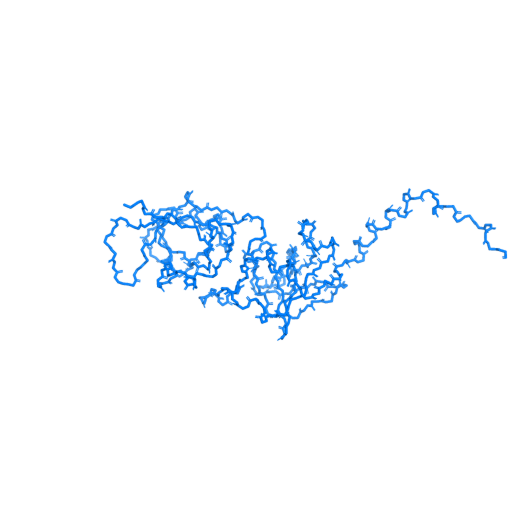 A 1 94 ? 17.274 4.997 -12.354 1.00 93.81 94 SER A N 1
ATOM 763 C CA . SER A 1 94 ? 17.210 5.547 -10.991 1.00 93.81 94 SER A CA 1
ATOM 764 C C . SER A 1 94 ? 16.586 6.936 -10.895 1.00 93.81 94 SER A C 1
ATOM 766 O O . SER A 1 94 ? 15.778 7.174 -9.998 1.00 93.81 94 SER A O 1
ATOM 768 N N . SER A 1 95 ? 16.877 7.832 -11.842 1.00 94.75 95 SER A N 1
ATOM 769 C CA . SER A 1 95 ? 16.329 9.195 -11.843 1.00 94.75 95 SER A CA 1
ATOM 770 C C . SER A 1 95 ? 14.826 9.258 -12.124 1.00 94.75 95 SER A C 1
ATOM 772 O O . SER A 1 95 ? 14.200 10.282 -11.866 1.00 94.75 95 SER A O 1
ATOM 774 N N . SER A 1 96 ? 14.237 8.165 -12.611 1.00 95.88 96 SER A N 1
ATOM 775 C CA . SER A 1 96 ? 12.800 8.034 -12.865 1.00 95.88 96 SER A CA 1
ATOM 776 C C . SER A 1 96 ? 12.029 7.450 -11.679 1.00 95.88 96 SER A C 1
ATOM 778 O O . SER A 1 96 ? 10.828 7.222 -11.809 1.00 95.88 96 SER A O 1
ATOM 780 N N . CYS A 1 97 ? 12.700 7.164 -10.557 1.00 96.38 97 CYS A N 1
ATOM 781 C CA . CYS A 1 97 ? 12.102 6.538 -9.379 1.00 96.38 97 CYS A CA 1
ATOM 782 C C . CYS A 1 97 ? 11.818 7.557 -8.263 1.00 96.38 97 CYS A C 1
ATOM 784 O O . CYS A 1 97 ? 12.676 8.361 -7.883 1.00 96.38 97 CYS A O 1
ATOM 786 N N . GLU A 1 98 ? 10.625 7.481 -7.683 1.00 96.25 98 GLU A N 1
ATOM 787 C CA . GLU A 1 98 ? 10.140 8.382 -6.639 1.00 96.25 98 GLU A CA 1
ATOM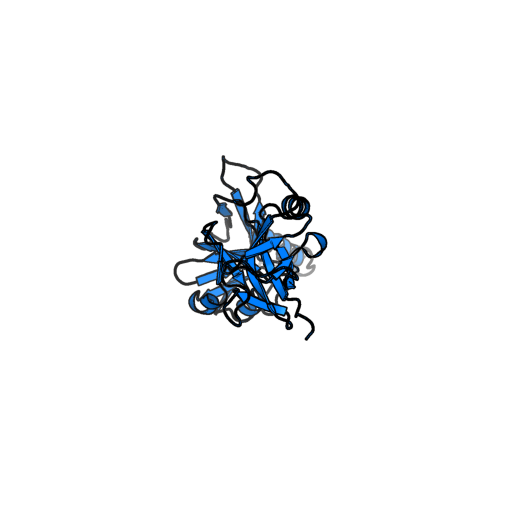 788 C C . GLU A 1 98 ? 9.431 7.614 -5.517 1.00 96.25 98 GLU A C 1
ATOM 790 O O . GLU A 1 98 ? 8.850 6.550 -5.726 1.00 96.25 98 GLU A O 1
ATOM 795 N N . ASP A 1 99 ? 9.449 8.181 -4.311 1.00 94.31 99 ASP A N 1
ATOM 796 C CA . ASP A 1 99 ? 8.623 7.698 -3.208 1.00 94.31 99 ASP A CA 1
ATOM 797 C C . ASP A 1 99 ? 7.135 7.834 -3.545 1.00 94.31 99 ASP A C 1
ATOM 799 O O . ASP A 1 99 ? 6.700 8.831 -4.131 1.00 94.31 99 ASP A O 1
ATOM 803 N N . ILE A 1 100 ? 6.331 6.864 -3.109 1.00 92.00 100 ILE A N 1
ATOM 804 C CA . ILE A 1 100 ? 4.877 6.941 -3.273 1.00 92.00 100 ILE A CA 1
ATOM 805 C C . ILE A 1 100 ? 4.340 8.116 -2.459 1.00 92.00 100 ILE A C 1
ATOM 807 O O . ILE A 1 100 ? 4.590 8.245 -1.256 1.00 92.00 100 ILE A O 1
ATOM 811 N N . ARG A 1 101 ? 3.567 8.972 -3.127 1.00 83.19 101 ARG A N 1
ATOM 812 C CA . ARG A 1 101 ? 2.940 10.142 -2.513 1.00 83.19 101 ARG A CA 1
ATOM 813 C C . ARG A 1 101 ? 1.560 9.778 -1.970 1.00 83.19 101 ARG A C 1
ATOM 815 O O . ARG A 1 101 ? 0.776 9.110 -2.634 1.00 83.19 101 ARG A O 1
ATOM 822 N N . GLY A 1 102 ? 1.233 10.287 -0.784 1.00 83.19 102 GLY A N 1
ATOM 823 C CA . GLY A 1 102 ? -0.096 10.130 -0.192 1.00 83.19 102 GLY A CA 1
ATOM 824 C C . GLY A 1 102 ? -0.495 8.671 0.064 1.00 83.19 102 GLY A C 1
ATOM 825 O O . GLY A 1 102 ? 0.335 7.832 0.401 1.00 83.19 102 GLY A O 1
ATOM 826 N N . ILE A 1 103 ? -1.795 8.395 -0.065 1.00 85.50 103 ILE A N 1
ATOM 827 C CA . ILE A 1 103 ? -2.438 7.126 0.307 1.00 85.50 103 ILE A CA 1
ATOM 828 C C . ILE A 1 103 ? -2.938 6.435 -0.971 1.00 85.50 103 ILE A C 1
ATOM 830 O O . ILE A 1 103 ? -4.135 6.354 -1.241 1.00 85.50 103 ILE A O 1
ATOM 834 N N . MET A 1 104 ? -1.989 6.016 -1.811 1.00 91.25 104 MET A N 1
ATOM 835 C CA . MET A 1 104 ? -2.270 5.372 -3.102 1.00 91.25 104 MET A CA 1
ATOM 836 C C . MET A 1 104 ? -2.313 3.846 -2.998 1.00 91.25 104 MET A C 1
ATOM 838 O O . MET A 1 104 ? -3.187 3.211 -3.590 1.00 91.25 104 MET A O 1
ATOM 842 N N . VAL A 1 105 ? -1.372 3.275 -2.241 1.00 95.38 105 VAL A N 1
ATOM 843 C CA . VAL A 1 105 ? -1.185 1.831 -2.072 1.00 95.38 105 VAL A CA 1
ATOM 844 C C . VAL A 1 105 ? -0.920 1.518 -0.604 1.00 95.38 105 VAL A C 1
ATOM 846 O O . VAL A 1 105 ? -0.239 2.277 0.087 1.00 95.38 105 VAL A O 1
ATOM 849 N N . ALA A 1 106 ? -1.444 0.390 -0.143 1.00 96.38 106 ALA A N 1
ATOM 850 C CA . ALA A 1 106 ? -1.204 -0.147 1.188 1.00 96.38 106 ALA A CA 1
ATOM 851 C C . ALA A 1 106 ? -0.892 -1.641 1.106 1.00 96.38 106 ALA A C 1
ATOM 853 O O . ALA A 1 106 ? -1.393 -2.335 0.224 1.00 96.38 106 ALA A O 1
ATOM 854 N N . GLN A 1 107 ? -0.082 -2.154 2.022 1.00 97.06 107 GLN A N 1
ATOM 855 C CA . GLN A 1 107 ? 0.124 -3.589 2.167 1.00 97.06 107 GLN A CA 1
ATOM 856 C C . GLN A 1 107 ? -1.037 -4.209 2.948 1.00 97.06 107 GLN A C 1
ATOM 858 O O . GLN A 1 107 ? -1.552 -3.613 3.898 1.00 97.06 107 GLN A O 1
ATOM 863 N N . LEU A 1 108 ? -1.445 -5.407 2.538 1.00 97.25 108 LEU A N 1
ATOM 864 C CA . LEU A 1 108 ? -2.534 -6.169 3.133 1.00 97.25 108 LEU A CA 1
ATOM 865 C C . LEU A 1 108 ? -1.970 -7.369 3.901 1.00 97.25 108 LEU A C 1
ATOM 867 O O . LEU A 1 108 ? -1.242 -8.188 3.336 1.00 97.25 108 LEU A O 1
ATOM 871 N N . PHE A 1 109 ? -2.320 -7.484 5.180 1.00 97.00 109 PHE A N 1
ATOM 872 C CA . PHE A 1 109 ? -1.931 -8.603 6.036 1.00 97.00 109 PHE A CA 1
ATOM 873 C C . PHE A 1 109 ? -3.143 -9.452 6.394 1.00 97.00 109 PHE A C 1
ATOM 875 O O . PHE A 1 109 ? -4.132 -8.939 6.905 1.00 97.00 109 PHE A O 1
ATOM 882 N N . LYS A 1 110 ? -3.047 -10.764 6.173 1.00 95.44 110 LYS A N 1
ATOM 883 C CA . LYS A 1 110 ? -4.101 -11.724 6.526 1.00 95.44 110 LYS A CA 1
ATOM 884 C C . LYS A 1 110 ? -4.036 -12.052 8.010 1.00 95.44 110 LYS A C 1
ATOM 886 O O . LYS A 1 110 ? -3.281 -12.930 8.423 1.00 95.44 110 LYS A O 1
ATOM 891 N N . MET A 1 111 ? -4.779 -11.295 8.803 1.00 95.69 111 MET A N 1
ATOM 892 C CA . MET A 1 111 ? -4.881 -11.440 10.248 1.00 95.69 111 MET A CA 1
ATOM 893 C C . MET A 1 111 ? -6.109 -10.693 10.778 1.00 95.69 111 MET A C 1
ATOM 895 O O . MET A 1 111 ? -6.519 -9.690 10.191 1.00 95.69 111 MET A O 1
ATOM 899 N N . PRO A 1 112 ? -6.687 -11.149 11.902 1.00 95.06 112 PRO A N 1
ATOM 900 C CA . PRO A 1 112 ? -7.827 -10.473 12.500 1.00 95.06 112 PRO A CA 1
ATOM 901 C C . PRO A 1 112 ? -7.457 -9.075 13.006 1.00 95.06 112 PRO A C 1
ATOM 903 O O . PRO A 1 112 ? -6.311 -8.802 13.371 1.00 95.06 112 PRO A O 1
ATOM 906 N N . LEU A 1 113 ? -8.466 -8.208 13.086 1.00 95.19 113 LEU A N 1
ATOM 907 C CA . LEU A 1 113 ? -8.357 -6.906 13.737 1.00 95.19 113 LEU A CA 1
ATOM 908 C C . LEU A 1 113 ? -7.940 -7.090 15.216 1.00 95.19 113 LEU A C 1
ATOM 910 O O . LEU A 1 113 ? -8.606 -7.847 15.931 1.00 95.19 113 LEU A O 1
ATOM 914 N N . PRO A 1 114 ? -6.872 -6.428 15.704 1.00 93.94 114 PRO A N 1
ATOM 915 C CA . PRO A 1 114 ? -6.472 -6.530 17.101 1.00 93.94 114 PRO A CA 1
ATOM 916 C C . PRO A 1 114 ? -7.468 -5.818 18.020 1.00 93.94 114 PRO A C 1
ATOM 918 O O . PRO A 1 114 ? -8.296 -5.010 17.595 1.00 93.94 114 PRO A O 1
ATOM 921 N N . ASN A 1 115 ? -7.357 -6.089 19.319 1.00 90.00 115 ASN A N 1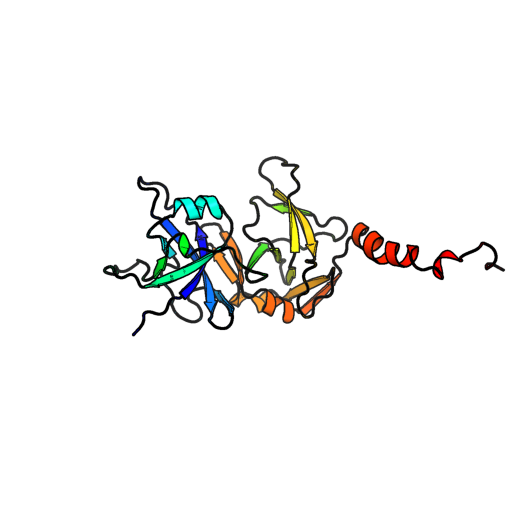
ATOM 922 C CA . ASN A 1 115 ? -8.130 -5.369 20.324 1.00 90.00 115 ASN A CA 1
ATOM 923 C C . ASN A 1 115 ? -7.711 -3.888 20.346 1.00 90.00 115 ASN A C 1
ATOM 925 O O . ASN A 1 115 ? -6.526 -3.592 20.450 1.00 90.00 115 ASN A O 1
ATOM 929 N N . ILE A 1 116 ? -8.674 -2.966 20.322 1.00 88.19 116 ILE A N 1
ATOM 930 C CA . ILE A 1 116 ? -8.431 -1.511 20.332 1.00 88.19 116 ILE A CA 1
ATOM 931 C C . ILE A 1 116 ? -7.632 -1.066 21.571 1.00 88.19 116 ILE A C 1
ATOM 933 O O . ILE A 1 116 ? -6.819 -0.151 21.491 1.00 88.19 116 ILE A O 1
ATOM 937 N N . LEU A 1 117 ? -7.809 -1.736 22.716 1.00 86.62 117 LEU A N 1
ATOM 938 C CA . LEU A 1 117 ? -7.057 -1.448 23.944 1.00 86.62 117 LEU A CA 1
ATOM 939 C C . LEU A 1 117 ? -5.588 -1.886 23.863 1.00 86.62 117 LEU A C 1
ATOM 941 O O . LEU A 1 117 ? -4.762 -1.396 24.626 1.00 86.62 117 LEU A O 1
ATOM 945 N N . HIS A 1 118 ? -5.273 -2.817 22.961 1.00 89.50 118 HIS A N 1
ATOM 946 C CA . HIS A 1 118 ? -3.933 -3.356 22.740 1.00 89.50 118 HIS A CA 1
ATOM 947 C C . HIS A 1 118 ? -3.716 -3.550 21.231 1.00 89.50 118 HIS A C 1
ATOM 949 O O . HIS A 1 118 ? -3.703 -4.693 20.760 1.00 89.50 118 HIS A O 1
ATOM 955 N N . PRO A 1 119 ? -3.591 -2.457 20.452 1.00 93.00 119 PRO A N 1
ATOM 956 C CA . PRO A 1 119 ? -3.621 -2.492 18.993 1.00 93.00 119 PRO A CA 1
ATOM 957 C C . PRO A 1 119 ? -2.264 -2.936 18.428 1.00 93.00 119 PRO A C 1
ATOM 959 O O . PRO A 1 119 ? -1.643 -2.237 17.638 1.00 93.00 119 PRO A O 1
ATOM 962 N N . VAL A 1 120 ? -1.761 -4.082 18.880 1.00 93.56 120 VAL A N 1
ATOM 963 C CA . VAL A 1 120 ? -0.429 -4.590 18.554 1.00 93.56 120 VAL A CA 1
ATOM 964 C C . VAL A 1 120 ? -0.549 -5.806 17.649 1.00 93.56 120 VAL A C 1
ATOM 966 O O . VAL A 1 120 ? -1.318 -6.725 17.931 1.00 93.56 120 VAL A O 1
ATOM 969 N N . ILE A 1 121 ? 0.252 -5.830 16.587 1.00 94.81 121 ILE A N 1
ATOM 970 C CA . ILE A 1 121 ? 0.414 -6.991 15.708 1.00 94.81 121 ILE A CA 1
ATOM 971 C C . ILE A 1 121 ? 1.883 -7.400 15.627 1.00 94.81 121 ILE A C 1
ATOM 973 O O . ILE A 1 121 ? 2.786 -6.606 15.894 1.00 94.81 121 ILE A O 1
ATOM 977 N N . ILE A 1 122 ? 2.121 -8.657 15.257 1.00 93.69 122 ILE A N 1
ATOM 978 C CA . ILE A 1 122 ? 3.461 -9.230 15.134 1.00 93.69 122 ILE A CA 1
ATOM 979 C C . ILE A 1 122 ? 3.616 -9.784 13.723 1.00 93.69 122 ILE A C 1
ATOM 981 O O . ILE A 1 122 ? 2.814 -10.609 13.285 1.00 93.69 122 ILE A O 1
ATOM 985 N N . LEU A 1 123 ? 4.654 -9.337 13.021 1.00 92.44 123 LEU A N 1
ATOM 986 C CA . LEU A 1 123 ? 4.949 -9.721 11.645 1.00 92.44 123 LEU A CA 1
ATOM 987 C C . LEU A 1 123 ? 6.311 -10.407 11.541 1.00 92.44 123 LEU A C 1
ATOM 989 O O . LEU A 1 123 ? 7.226 -10.135 12.316 1.00 92.44 123 LEU A O 1
ATOM 993 N N . SER A 1 124 ? 6.456 -11.291 10.555 1.00 89.31 124 SER A N 1
ATOM 994 C CA . SER A 1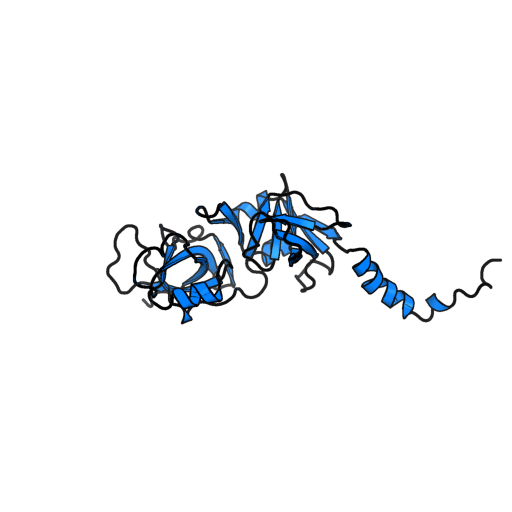 124 ? 7.739 -11.923 10.219 1.00 89.31 124 SER A CA 1
ATOM 995 C C . SER A 1 124 ? 8.656 -11.025 9.390 1.00 89.31 124 SER A C 1
ATOM 997 O O . SER A 1 124 ? 9.858 -11.260 9.352 1.00 89.31 124 SER A O 1
ATOM 999 N N . GLU A 1 125 ? 8.093 -10.022 8.717 1.00 88.00 125 GLU A N 1
ATOM 1000 C CA . GLU A 1 125 ? 8.809 -9.047 7.895 1.00 88.00 125 GLU A CA 1
ATOM 1001 C C . GLU A 1 125 ? 8.235 -7.649 8.149 1.00 88.00 125 GLU A C 1
ATOM 1003 O O . GLU A 1 125 ? 7.053 -7.502 8.471 1.00 88.00 125 GLU A O 1
ATOM 1008 N N . ALA A 1 126 ? 9.072 -6.620 8.021 1.00 90.19 126 ALA A N 1
ATOM 1009 C CA . ALA A 1 126 ? 8.625 -5.238 8.131 1.00 90.19 126 ALA A CA 1
ATOM 1010 C C . ALA A 1 126 ? 7.690 -4.875 6.958 1.00 90.19 126 ALA A C 1
ATOM 1012 O O . ALA A 1 126 ? 7.934 -5.318 5.831 1.00 90.19 126 ALA A O 1
ATOM 1013 N N . PRO A 1 127 ? 6.645 -4.053 7.175 1.00 94.00 127 PRO A N 1
ATOM 1014 C CA . PRO A 1 127 ? 5.801 -3.615 6.075 1.00 94.00 127 PRO A CA 1
ATOM 1015 C C . PRO A 1 127 ? 6.576 -2.787 5.043 1.00 94.00 127 PRO A C 1
ATOM 1017 O O . PRO A 1 127 ? 7.437 -1.974 5.378 1.00 94.00 127 PRO A O 1
ATOM 1020 N N . GLN A 1 128 ? 6.212 -2.967 3.779 1.00 94.44 128 GLN A N 1
ATOM 1021 C CA . GLN A 1 128 ? 6.787 -2.309 2.605 1.00 94.44 128 GLN A CA 1
ATOM 1022 C C . GLN A 1 128 ? 6.076 -0.979 2.284 1.00 94.44 128 GLN A C 1
ATOM 1024 O O . GLN A 1 128 ? 6.464 -0.273 1.353 1.00 94.44 128 GLN A O 1
ATOM 1029 N N . THR A 1 129 ? 5.031 -0.631 3.042 1.00 95.12 129 THR A N 1
ATOM 1030 C CA . THR A 1 129 ? 4.195 0.569 2.889 1.00 95.12 129 THR A CA 1
ATOM 1031 C C . THR A 1 129 ? 4.026 1.297 4.211 1.00 95.12 129 THR A C 1
ATOM 1033 O O . THR A 1 129 ? 3.887 0.661 5.242 1.00 95.12 129 THR A O 1
ATOM 1036 N N . LYS A 1 130 ? 3.903 2.630 4.180 1.00 92.50 130 LYS A N 1
ATOM 1037 C CA . LYS A 1 130 ? 3.679 3.461 5.384 1.00 92.50 130 LYS A CA 1
ATOM 1038 C C . LYS A 1 130 ? 2.321 3.251 6.063 1.00 92.50 130 LYS A C 1
ATOM 1040 O O . LYS A 1 130 ? 2.131 3.665 7.201 1.00 92.50 130 LYS A O 1
ATOM 1045 N N . ILE A 1 131 ? 1.374 2.668 5.338 1.00 94.50 131 ILE A N 1
ATOM 1046 C CA . ILE A 1 131 ? 0.046 2.320 5.833 1.00 94.50 131 ILE A CA 1
ATOM 1047 C C . ILE A 1 131 ? -0.248 0.865 5.513 1.00 94.50 131 ILE A C 1
ATOM 1049 O O . ILE A 1 131 ? 0.236 0.345 4.505 1.00 94.50 131 ILE A O 1
ATOM 1053 N N . ILE A 1 132 ? -1.057 0.220 6.342 1.00 97.19 132 ILE A N 1
ATOM 1054 C CA . ILE A 1 132 ? -1.421 -1.185 6.168 1.00 97.19 132 ILE A CA 1
ATOM 1055 C C . ILE A 1 132 ? -2.923 -1.388 6.345 1.00 97.19 132 ILE A C 1
ATOM 1057 O O . ILE A 1 132 ? -3.614 -0.563 6.949 1.00 97.19 132 ILE A O 1
ATOM 1061 N N . PHE A 1 133 ? -3.408 -2.512 5.835 1.00 97.69 133 PHE A N 1
ATOM 1062 C CA . PHE A 1 133 ? -4.740 -3.038 6.100 1.00 97.69 133 PHE A CA 1
ATOM 1063 C C . PHE A 1 133 ? -4.641 -4.456 6.648 1.00 97.69 133 PHE A C 1
ATOM 1065 O O . PHE A 1 133 ? -3.711 -5.196 6.317 1.00 97.69 133 PHE A O 1
ATOM 1072 N N . LEU A 1 134 ? -5.624 -4.831 7.460 1.00 98.00 134 LEU A N 1
ATOM 1073 C CA . LEU A 1 134 ? -5.755 -6.174 8.013 1.00 98.00 134 LEU A CA 1
ATOM 1074 C C . LEU A 1 134 ? -6.969 -6.860 7.391 1.00 98.00 134 LEU A C 1
ATOM 1076 O O . LEU A 1 134 ? -8.044 -6.271 7.354 1.00 98.00 134 LEU A O 1
ATOM 1080 N N . GLU A 1 135 ? -6.793 -8.076 6.895 1.00 96.81 135 GLU A N 1
ATOM 1081 C CA . GLU A 1 135 ? -7.833 -8.906 6.284 1.00 96.81 135 GLU A CA 1
ATOM 1082 C C . GLU A 1 135 ? -8.180 -10.075 7.212 1.00 96.81 135 GLU A C 1
ATOM 1084 O O . GLU A 1 135 ? -7.316 -10.901 7.517 1.00 96.81 135 GLU A O 1
ATOM 1089 N N . ASP A 1 136 ? -9.450 -10.168 7.612 1.00 95.38 136 ASP A N 1
ATOM 1090 C CA . ASP A 1 136 ? -10.028 -11.378 8.200 1.00 95.38 136 ASP A CA 1
ATOM 1091 C C . ASP A 1 136 ? -10.811 -12.188 7.146 1.00 95.38 136 ASP A C 1
ATOM 1093 O O . ASP A 1 136 ? -10.756 -11.922 5.944 1.00 95.38 136 ASP A O 1
ATOM 1097 N N . ASP A 1 137 ? -11.562 -13.202 7.576 1.00 93.06 137 ASP A N 1
ATOM 1098 C CA . ASP A 1 137 ? -12.297 -14.075 6.658 1.00 93.06 137 ASP A CA 1
ATOM 1099 C C . ASP A 1 137 ? -13.308 -13.348 5.756 1.00 93.06 137 ASP A C 1
ATOM 1101 O O . ASP A 1 137 ? -13.637 -13.861 4.682 1.00 93.06 137 ASP A O 1
ATOM 1105 N N . LYS A 1 138 ? -13.814 -12.172 6.142 1.00 95.56 138 LYS A N 1
ATOM 1106 C CA . LYS A 1 138 ? -14.906 -11.479 5.440 1.00 95.56 138 LYS A CA 1
ATOM 1107 C C . LYS A 1 138 ? -14.604 -10.017 5.121 1.00 95.56 138 LYS A C 1
ATOM 1109 O O . LYS A 1 138 ? -15.115 -9.490 4.130 1.00 95.56 138 LYS A O 1
ATOM 1114 N N . PHE A 1 139 ? -13.808 -9.355 5.943 1.00 97.81 139 PHE A N 1
ATOM 1115 C CA . PHE A 1 139 ? -13.607 -7.920 5.902 1.00 97.81 139 PHE A CA 1
ATOM 1116 C C . PHE A 1 139 ? -12.131 -7.547 5.886 1.00 97.81 139 PHE A C 1
ATOM 1118 O O . PHE A 1 139 ? -11.252 -8.278 6.333 1.00 97.81 139 PHE A O 1
ATOM 1125 N N . ILE A 1 140 ? -11.899 -6.343 5.387 1.00 97.62 140 ILE A N 1
ATOM 1126 C CA . ILE A 1 140 ? -10.634 -5.640 5.420 1.00 97.62 140 ILE A CA 1
ATOM 1127 C C . ILE A 1 140 ? -10.818 -4.387 6.275 1.00 97.62 140 ILE A C 1
ATOM 1129 O O . ILE A 1 140 ? -11.800 -3.656 6.116 1.00 97.62 140 ILE A O 1
ATOM 1133 N N . TYR A 1 141 ? -9.868 -4.148 7.174 1.00 97.44 141 TYR A N 1
ATOM 1134 C CA . TYR A 1 141 ? -9.888 -3.060 8.145 1.00 97.44 141 TYR A CA 1
ATOM 1135 C C . TYR A 1 141 ? -8.683 -2.147 7.964 1.00 97.44 141 TYR A C 1
ATOM 1137 O O . TYR A 1 141 ? -7.561 -2.623 7.770 1.00 97.44 141 TYR A O 1
ATOM 1145 N N . GLY A 1 142 ? -8.906 -0.840 8.056 1.00 95.50 142 GLY A N 1
ATOM 1146 C CA . GLY A 1 142 ? -7.851 0.165 7.975 1.00 95.50 142 GLY A CA 1
ATOM 1147 C C . GLY A 1 142 ? -8.333 1.469 7.335 1.00 95.50 142 GLY A C 1
ATOM 1148 O O . GLY A 1 142 ? -9.534 1.681 7.200 1.00 95.50 142 GLY A O 1
ATOM 1149 N N . PRO A 1 143 ? -7.427 2.359 6.918 1.00 94.81 143 PRO A N 1
ATOM 1150 C CA . PRO A 1 143 ? -5.979 2.193 6.947 1.00 94.81 143 PRO A CA 1
ATOM 1151 C C . PRO A 1 143 ? -5.418 2.388 8.358 1.00 94.81 143 PRO A C 1
ATOM 1153 O O . PRO A 1 143 ? -5.889 3.234 9.121 1.00 94.81 143 PRO A O 1
ATOM 1156 N N . PHE A 1 144 ? -4.357 1.652 8.668 1.00 95.31 144 PHE A N 1
ATOM 1157 C CA . PHE A 1 144 ? -3.557 1.858 9.870 1.00 95.31 144 PHE A CA 1
ATOM 1158 C C . PHE A 1 144 ? -2.227 2.513 9.516 1.00 95.31 144 PHE A C 1
ATOM 1160 O O . PHE A 1 144 ? -1.524 2.044 8.620 1.00 95.31 144 PHE A O 1
ATOM 1167 N N . SER A 1 145 ? -1.863 3.560 10.251 1.00 94.06 145 SER A N 1
ATOM 1168 C CA . SER A 1 145 ? -0.455 3.894 10.480 1.00 94.06 145 SER A CA 1
ATOM 1169 C C . SER A 1 145 ? 0.103 2.993 11.577 1.00 94.06 145 SER A C 1
ATOM 1171 O O . SER A 1 145 ? -0.659 2.433 12.370 1.00 94.06 145 SER A O 1
ATOM 1173 N N . TYR A 1 146 ? 1.420 2.860 11.647 1.00 94.00 146 TYR A N 1
ATOM 1174 C CA . TYR A 1 146 ? 2.048 2.024 12.657 1.00 94.00 146 TYR A CA 1
ATOM 1175 C C . TYR A 1 146 ? 3.389 2.585 13.113 1.00 94.00 146 TYR A C 1
ATOM 1177 O O . TYR A 1 146 ? 4.083 3.275 12.366 1.00 94.00 146 TYR A O 1
ATOM 1185 N N . GLU A 1 147 ? 3.762 2.218 14.332 1.00 93.00 147 GLU A N 1
ATOM 1186 C CA . GLU A 1 147 ? 5.091 2.432 14.890 1.00 93.00 147 GLU A CA 1
ATOM 1187 C C . GLU A 1 147 ? 5.761 1.077 15.113 1.00 93.00 147 GLU A C 1
ATOM 1189 O O . GLU A 1 147 ? 5.148 0.137 15.629 1.00 93.00 147 GLU A O 1
ATOM 1194 N N . LEU A 1 148 ? 7.021 0.967 14.691 1.00 88.19 148 LEU A N 1
ATOM 1195 C CA . LEU A 1 148 ? 7.855 -0.193 14.984 1.00 88.19 148 LEU A CA 1
ATOM 1196 C C . LEU A 1 148 ? 8.328 -0.095 16.432 1.00 88.19 148 LEU A C 1
ATOM 1198 O O . LEU A 1 148 ? 9.023 0.848 16.801 1.00 88.19 148 LEU A O 1
ATOM 1202 N N . ASN A 1 149 ? 7.979 -1.084 17.250 1.00 83.56 149 ASN A N 1
ATOM 1203 C CA . ASN A 1 149 ? 8.542 -1.196 18.585 1.00 83.56 149 ASN A CA 1
ATOM 1204 C C . ASN A 1 149 ? 9.954 -1.786 18.470 1.00 83.56 149 ASN A C 1
ATOM 1206 O O . ASN A 1 149 ? 10.108 -2.960 18.137 1.00 83.56 149 ASN A O 1
ATOM 1210 N N . ASP A 1 150 ? 10.977 -1.011 18.834 1.00 65.38 150 ASP A N 1
ATOM 1211 C CA . ASP A 1 150 ? 12.401 -1.407 18.788 1.00 65.38 150 ASP A CA 1
ATOM 1212 C C . ASP A 1 150 ? 12.771 -2.595 19.697 1.00 65.38 150 ASP A C 1
ATOM 1214 O O . ASP A 1 150 ? 13.912 -3.065 19.714 1.00 65.38 150 ASP A O 1
ATOM 1218 N N . LYS A 1 151 ? 11.809 -3.120 20.465 1.00 59.72 151 LYS A N 1
ATOM 1219 C CA . LYS A 1 151 ? 11.960 -4.347 21.250 1.00 59.72 151 LYS A CA 1
ATOM 1220 C C . LYS A 1 151 ? 11.924 -5.554 20.312 1.00 59.72 151 LYS A C 1
ATOM 1222 O O . LYS A 1 151 ? 10.958 -6.312 20.293 1.00 59.72 151 LYS A O 1
ATOM 1227 N N . ASN A 1 152 ? 12.993 -5.724 19.538 1.00 52.78 152 ASN A N 1
ATOM 1228 C CA . ASN A 1 152 ? 13.227 -6.899 18.709 1.00 52.78 152 ASN A CA 1
ATOM 1229 C C . ASN A 1 152 ? 13.281 -8.145 19.602 1.00 52.78 152 ASN A C 1
ATOM 1231 O O . ASN A 1 152 ? 14.299 -8.438 20.230 1.00 52.78 152 ASN A O 1
ATOM 1235 N N . ILE A 1 153 ? 12.184 -8.897 19.660 1.00 56.12 153 ILE A N 1
ATOM 1236 C CA . ILE A 1 153 ? 12.189 -10.254 20.204 1.00 56.12 153 ILE A CA 1
ATOM 1237 C C . ILE A 1 153 ? 12.514 -11.186 19.028 1.00 56.12 153 ILE A C 1
ATOM 1239 O O . ILE A 1 153 ? 11.636 -11.683 18.328 1.00 56.12 153 ILE A O 1
ATOM 1243 N N . GLY A 1 154 ? 13.806 -11.382 18.752 1.00 67.88 154 GLY A N 1
ATOM 1244 C CA . GLY A 1 154 ? 14.269 -12.234 17.649 1.00 67.88 154 GLY A CA 1
ATOM 1245 C C . GLY A 1 154 ? 14.085 -11.608 16.256 1.00 67.88 154 GLY A C 1
ATOM 1246 O O . GLY A 1 154 ? 14.502 -10.477 16.037 1.00 67.88 154 GLY A O 1
ATOM 1247 N N . LYS A 1 155 ? 13.509 -12.367 15.305 1.00 74.50 155 LYS A N 1
ATOM 1248 C CA . LYS A 1 155 ? 13.236 -11.955 13.903 1.00 74.50 155 LYS A CA 1
ATOM 1249 C C . LYS A 1 155 ? 11.809 -11.418 13.682 1.00 74.50 155 LYS A C 1
ATOM 1251 O O . LYS A 1 155 ? 11.313 -11.441 12.563 1.00 74.50 155 LYS A O 1
ATOM 1256 N N . GLN A 1 156 ? 11.109 -11.041 14.747 1.00 86.75 156 GLN A N 1
ATOM 1257 C CA . GLN A 1 156 ? 9.727 -10.577 14.665 1.00 86.75 156 GLN A CA 1
ATOM 1258 C C . GLN A 1 156 ? 9.659 -9.054 14.760 1.00 86.75 156 GLN A C 1
ATOM 1260 O O . GLN A 1 156 ? 10.342 -8.446 15.582 1.00 86.75 156 GLN A O 1
ATOM 1265 N N . HIS A 1 157 ? 8.794 -8.457 13.947 1.00 89.06 157 HIS A N 1
ATOM 1266 C CA . HIS A 1 157 ? 8.505 -7.030 13.943 1.00 89.06 157 HIS A CA 1
ATOM 1267 C C . HIS A 1 157 ? 7.202 -6.783 14.699 1.00 89.06 157 HIS A C 1
ATOM 1269 O O . HIS A 1 157 ? 6.132 -7.204 14.259 1.00 89.06 157 HIS A O 1
ATOM 1275 N N . ILE A 1 158 ? 7.298 -6.120 15.849 1.00 92.75 158 ILE A N 1
ATOM 1276 C CA . ILE A 1 158 ? 6.140 -5.770 16.673 1.00 92.75 158 ILE A CA 1
ATOM 1277 C C . ILE A 1 158 ? 5.685 -4.371 16.267 1.00 92.75 158 ILE A C 1
ATOM 1279 O O . ILE A 1 158 ? 6.447 -3.413 16.404 1.00 92.75 158 ILE A O 1
ATOM 1283 N N . LEU A 1 159 ? 4.452 -4.255 15.780 1.00 94.25 159 LEU A N 1
ATOM 1284 C CA . LEU A 1 159 ? 3.874 -2.990 15.341 1.00 94.25 159 LEU A CA 1
ATOM 1285 C C . LEU A 1 159 ? 2.752 -2.560 16.276 1.00 94.25 159 LEU A C 1
ATOM 1287 O O . LEU A 1 159 ? 1.834 -3.340 16.525 1.00 94.25 159 LEU A O 1
ATOM 1291 N N . THR A 1 160 ? 2.798 -1.312 16.730 1.00 94.38 160 THR A N 1
ATOM 1292 C CA . THR A 1 160 ? 1.661 -0.656 17.385 1.00 94.38 160 THR A CA 1
ATOM 1293 C C . THR A 1 160 ? 0.869 0.095 16.323 1.00 94.38 160 THR A C 1
ATOM 1295 O O . THR A 1 160 ? 1.415 0.964 15.647 1.00 94.38 160 THR A O 1
ATOM 1298 N N . LEU A 1 161 ? -0.402 -0.254 16.148 1.00 95.00 161 LEU A N 1
ATOM 1299 C CA . LEU A 1 161 ? -1.282 0.325 15.141 1.00 95.00 161 LEU A CA 1
ATOM 1300 C C . LEU A 1 161 ? -2.014 1.549 15.681 1.00 95.00 161 LEU A C 1
ATOM 1302 O O . LEU A 1 161 ? -2.457 1.581 16.827 1.00 95.00 161 LEU A O 1
ATOM 1306 N N . ALA A 1 162 ? -2.216 2.521 14.801 1.00 92.81 162 ALA A N 1
ATOM 1307 C CA . ALA A 1 162 ? -3.061 3.678 15.037 1.00 92.81 162 ALA A CA 1
ATOM 1308 C C . ALA A 1 162 ? -3.885 3.979 13.784 1.00 92.81 162 ALA A C 1
ATOM 1310 O O . ALA A 1 162 ? -3.426 3.777 12.656 1.00 92.81 162 ALA A O 1
ATOM 1311 N N . SER A 1 163 ? -5.091 4.511 13.971 1.00 91.81 163 SER A N 1
ATOM 1312 C CA . SER A 1 163 ? -5.824 5.156 12.883 1.00 91.81 163 SER A CA 1
ATOM 1313 C C . SER A 1 163 ? -4.976 6.277 12.284 1.00 91.81 163 SER A C 1
ATOM 1315 O O . SER A 1 163 ? -4.334 7.034 13.022 1.00 91.81 163 SER A O 1
ATOM 1317 N N . ILE A 1 164 ? -5.038 6.459 10.973 1.00 88.31 164 ILE A N 1
ATOM 1318 C CA . ILE A 1 164 ? -4.417 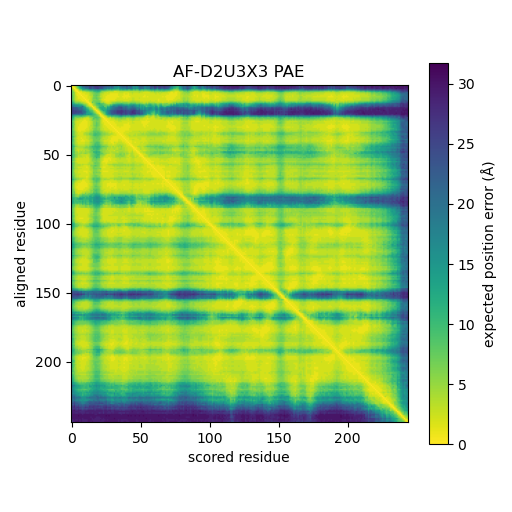7.631 10.361 1.00 88.31 164 ILE A CA 1
ATOM 1319 C C . ILE A 1 164 ? -5.099 8.923 10.845 1.00 88.31 164 ILE A C 1
ATOM 1321 O O . ILE A 1 164 ? -6.311 8.987 11.039 1.00 88.31 164 ILE A O 1
ATOM 1325 N N . THR A 1 165 ? -4.312 9.979 11.023 1.00 75.44 165 THR A N 1
ATOM 1326 C CA . THR A 1 165 ? -4.817 11.312 11.396 1.00 75.44 165 THR A CA 1
ATOM 1327 C C . THR A 1 165 ? -4.957 12.240 10.194 1.00 75.44 165 THR A C 1
ATOM 1329 O O . THR A 1 165 ? -5.578 13.298 10.290 1.00 75.44 165 THR A O 1
ATOM 1332 N N . THR A 1 166 ? -4.383 11.857 9.049 1.00 72.69 166 THR A N 1
ATOM 1333 C CA . THR A 1 166 ? -4.527 12.605 7.802 1.00 72.69 166 THR A CA 1
ATOM 1334 C C . THR A 1 166 ? -5.984 12.539 7.345 1.00 72.69 166 THR A C 1
ATOM 1336 O O . THR A 1 166 ? -6.506 11.431 7.206 1.00 72.69 166 THR A O 1
ATOM 1339 N N . PRO A 1 167 ? -6.643 13.682 7.085 1.00 62.91 167 PRO A N 1
ATOM 1340 C CA . PRO A 1 167 ? -8.027 13.682 6.640 1.00 62.91 167 PRO A CA 1
ATOM 1341 C C . PRO A 1 167 ? -8.169 12.895 5.336 1.00 62.91 167 PRO A C 1
ATOM 1343 O O . PRO A 1 167 ? -7.612 13.276 4.305 1.00 62.91 167 PRO A O 1
ATOM 1346 N N . ILE A 1 168 ? -8.937 11.810 5.378 1.00 74.75 168 ILE A N 1
ATOM 1347 C CA . ILE A 1 168 ? -9.504 11.192 4.183 1.00 74.75 168 ILE A CA 1
ATOM 1348 C C . ILE A 1 168 ? -10.979 11.552 4.175 1.00 74.75 168 ILE A C 1
ATOM 1350 O O . ILE A 1 168 ? -11.658 11.437 5.197 1.00 74.75 168 ILE A O 1
ATOM 1354 N N . ASN A 1 169 ? -11.476 12.008 3.026 1.00 69.12 169 ASN A N 1
ATOM 1355 C CA . ASN A 1 169 ? -12.888 12.326 2.869 1.00 69.12 169 ASN A CA 1
ATOM 1356 C C . ASN A 1 169 ? -13.739 11.158 3.397 1.00 69.12 169 ASN A C 1
ATOM 1358 O O . ASN A 1 169 ? -13.527 10.011 3.013 1.00 69.12 169 ASN A O 1
ATOM 1362 N N . LYS A 1 170 ? -14.707 11.470 4.266 1.00 75.44 170 LYS A N 1
ATOM 1363 C CA . LYS A 1 170 ? -15.652 10.539 4.913 1.00 75.44 170 LYS A CA 1
ATOM 1364 C C . LYS A 1 170 ? -15.137 9.676 6.074 1.00 75.44 170 LYS A C 1
ATOM 1366 O O . LYS A 1 170 ? -15.983 9.050 6.702 1.00 75.44 170 LYS A O 1
ATOM 1371 N N . ILE A 1 171 ? -13.846 9.665 6.419 1.00 82.69 171 ILE A N 1
ATOM 1372 C CA . ILE A 1 171 ? -13.382 9.034 7.671 1.00 82.69 171 ILE A CA 1
AT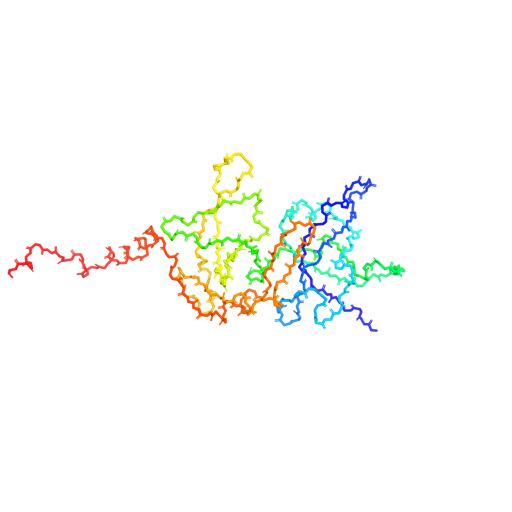OM 1373 C C . ILE A 1 171 ? -13.077 10.119 8.713 1.00 82.69 171 ILE A C 1
ATOM 1375 O O . ILE A 1 171 ? -12.163 10.922 8.505 1.00 82.69 171 ILE A O 1
ATOM 1379 N N . PRO A 1 172 ? -13.817 10.169 9.836 1.00 85.31 172 PRO A N 1
ATOM 1380 C CA . PRO A 1 172 ? -13.481 11.052 10.944 1.00 85.31 172 PRO A CA 1
ATOM 1381 C C . PRO A 1 172 ? -12.121 10.688 11.565 1.00 85.31 172 PRO A C 1
ATOM 1383 O O . PRO A 1 172 ? -11.703 9.531 11.501 1.00 85.31 172 PRO A O 1
ATOM 1386 N N . PRO A 1 173 ? -11.437 11.635 12.232 1.00 85.00 173 PRO A N 1
ATOM 1387 C CA . PRO A 1 173 ? -10.239 11.320 13.004 1.00 85.00 173 PRO A CA 1
ATOM 1388 C C . PRO A 1 173 ? -10.489 10.169 13.982 1.00 85.00 173 PRO A C 1
ATOM 1390 O O . PRO A 1 173 ? -11.586 10.052 14.529 1.00 85.00 173 PRO A O 1
ATOM 1393 N N . PHE A 1 174 ? -9.464 9.356 14.220 1.00 88.62 174 PHE A N 1
ATOM 1394 C CA . PHE A 1 174 ? -9.518 8.192 15.110 1.00 88.62 174 PHE A CA 1
ATOM 1395 C C . PHE A 1 174 ? -10.382 7.024 14.640 1.00 88.62 174 PHE A C 1
ATOM 1397 O O . PHE A 1 174 ? -10.581 6.079 15.391 1.00 88.62 174 PHE A O 1
ATOM 1404 N N . HIS A 1 175 ? -10.867 7.052 13.401 1.00 92.12 175 HIS A N 1
ATOM 1405 C CA . HIS A 1 175 ? -11.660 5.964 12.850 1.00 92.12 175 HIS A CA 1
ATOM 1406 C C . HIS A 1 175 ? -10.923 5.227 11.733 1.00 92.12 175 HIS A C 1
ATOM 1408 O O . HIS A 1 175 ? -10.007 5.752 11.096 1.00 92.12 175 HIS A O 1
ATOM 1414 N N . ILE A 1 176 ? -11.365 4.000 11.478 1.00 94.69 176 ILE A N 1
ATOM 1415 C CA . ILE A 1 176 ? -10.931 3.161 10.361 1.00 94.69 176 ILE A CA 1
ATOM 1416 C C . ILE A 1 176 ? -12.146 2.699 9.555 1.00 94.69 176 ILE A C 1
ATOM 1418 O O . ILE A 1 176 ? -13.248 2.579 10.086 1.00 94.69 176 ILE A O 1
ATOM 1422 N N . ALA A 1 177 ? -11.951 2.406 8.274 1.00 95.50 177 ALA A N 1
ATOM 1423 C CA . ALA A 1 177 ? -12.946 1.737 7.452 1.00 95.50 177 ALA A CA 1
ATOM 1424 C C . ALA A 1 177 ? -12.967 0.230 7.720 1.00 95.50 177 ALA A C 1
ATOM 1426 O O . ALA A 1 177 ? -11.933 -0.410 7.928 1.00 95.50 177 ALA A O 1
ATOM 1427 N N . LYS A 1 178 ? -14.168 -0.328 7.610 1.00 96.81 178 LYS A N 1
ATOM 1428 C CA . LYS A 1 178 ? -14.458 -1.745 7.437 1.00 96.81 178 LYS A CA 1
ATOM 1429 C C . LYS A 1 178 ? -15.035 -1.936 6.041 1.00 96.81 178 LYS A C 1
ATOM 1431 O O . LYS A 1 178 ? -16.021 -1.296 5.680 1.00 96.81 178 LYS A O 1
ATOM 1436 N N . ILE A 1 179 ? -14.421 -2.805 5.249 1.00 97.50 179 ILE A N 1
ATOM 1437 C CA . ILE A 1 179 ? -14.799 -3.042 3.852 1.00 97.50 179 ILE A CA 1
ATOM 1438 C C . ILE A 1 179 ? -14.959 -4.544 3.629 1.00 97.50 179 ILE A C 1
ATOM 1440 O O . ILE A 1 179 ? -14.107 -5.323 4.044 1.00 97.50 179 ILE A O 1
ATOM 1444 N N . ASN A 1 180 ? -16.031 -4.982 2.975 1.00 96.94 180 ASN A N 1
ATOM 1445 C CA . ASN A 1 180 ? -16.189 -6.363 2.530 1.00 96.94 180 ASN A CA 1
ATOM 1446 C C . ASN A 1 180 ? -15.089 -6.688 1.511 1.00 96.94 180 ASN A C 1
ATOM 1448 O O . ASN A 1 180 ? -14.967 -6.010 0.487 1.00 96.94 180 ASN A O 1
ATOM 1452 N N . LYS A 1 181 ? -14.309 -7.742 1.772 1.00 95.06 181 LYS A N 1
ATOM 1453 C CA . LYS A 1 181 ? -13.154 -8.109 0.942 1.00 95.06 181 LYS A CA 1
ATOM 1454 C C . LYS A 1 181 ? -13.514 -8.341 -0.531 1.00 95.06 181 LYS A C 1
ATOM 1456 O O . LYS A 1 181 ? -12.724 -8.032 -1.417 1.00 95.06 181 LYS A O 1
ATOM 1461 N N . GLU A 1 182 ? -14.733 -8.801 -0.815 1.00 94.94 182 GLU A N 1
ATOM 1462 C CA . GLU A 1 182 ? -15.204 -9.050 -2.182 1.00 94.94 182 GLU A CA 1
ATOM 1463 C C . GLU A 1 182 ? -15.227 -7.778 -3.038 1.00 94.94 182 GLU A C 1
ATOM 1465 O O . GLU A 1 182 ? -14.994 -7.845 -4.245 1.00 94.94 182 GLU A O 1
ATOM 1470 N N . LYS A 1 183 ? -15.433 -6.607 -2.419 1.00 94.62 183 LYS A N 1
ATOM 1471 C CA . LYS A 1 183 ? -15.466 -5.312 -3.112 1.00 94.62 183 LYS A CA 1
ATOM 1472 C C . LYS A 1 183 ? -14.098 -4.848 -3.596 1.00 94.62 183 LYS A C 1
ATOM 1474 O O . LYS A 1 183 ? -14.034 -3.966 -4.448 1.00 94.62 183 LYS A O 1
ATOM 1479 N N . VAL A 1 184 ? -13.014 -5.402 -3.054 1.00 94.38 184 VAL A N 1
ATOM 1480 C CA . VAL A 1 184 ? -11.664 -4.891 -3.316 1.00 94.38 184 VAL A CA 1
ATOM 1481 C C . VAL A 1 184 ? -10.772 -5.844 -4.098 1.00 94.38 184 VAL A C 1
ATOM 1483 O O . VAL A 1 184 ? -9.652 -5.471 -4.428 1.00 94.38 184 VAL A O 1
ATOM 1486 N N . ASN A 1 185 ? -11.250 -7.043 -4.438 1.00 92.81 185 ASN A N 1
ATOM 1487 C CA . ASN A 1 185 ? -10.454 -8.059 -5.135 1.00 92.81 185 ASN A CA 1
ATOM 1488 C C . ASN A 1 185 ? -9.812 -7.534 -6.432 1.00 92.81 185 ASN A C 1
ATOM 1490 O O . ASN A 1 185 ? -8.651 -7.825 -6.706 1.00 92.81 185 ASN A O 1
ATOM 1494 N N . ASN A 1 186 ? -10.523 -6.687 -7.183 1.00 94.06 186 ASN A N 1
ATOM 1495 C CA . ASN A 1 186 ? -10.020 -6.077 -8.423 1.00 94.06 186 ASN A CA 1
ATOM 1496 C C . ASN A 1 186 ? -8.967 -4.978 -8.192 1.00 94.06 186 ASN A C 1
ATOM 1498 O O . ASN A 1 186 ? -8.403 -4.443 -9.138 1.00 94.06 186 ASN A O 1
ATOM 1502 N N . HIS A 1 187 ? -8.699 -4.624 -6.939 1.00 95.75 187 HIS A N 1
ATOM 1503 C CA . HIS A 1 187 ? -7.686 -3.651 -6.548 1.00 95.75 187 HIS A CA 1
ATOM 1504 C C . HIS A 1 187 ? -6.486 -4.306 -5.856 1.00 95.75 187 HIS A C 1
ATOM 1506 O O . HIS A 1 187 ? -5.566 -3.597 -5.448 1.00 95.75 187 HIS A O 1
ATOM 1512 N N . ILE A 1 188 ? -6.470 -5.636 -5.720 1.00 96.12 188 ILE A N 1
ATOM 1513 C CA . ILE A 1 188 ? -5.364 -6.366 -5.101 1.00 96.12 188 ILE A CA 1
ATOM 1514 C C . ILE A 1 188 ? -4.330 -6.747 -6.163 1.00 96.12 188 ILE A C 1
ATOM 1516 O O . ILE A 1 188 ? -4.664 -7.287 -7.216 1.00 96.12 188 ILE A O 1
ATOM 1520 N N . SER A 1 189 ? -3.059 -6.504 -5.854 1.00 95.75 189 SER A N 1
ATOM 1521 C CA . SER A 1 189 ? -1.914 -7.028 -6.598 1.00 95.75 189 SER A CA 1
ATOM 1522 C C . SER A 1 189 ? -1.027 -7.852 -5.672 1.00 95.75 189 SER A C 1
ATOM 1524 O O . SER A 1 189 ? -0.897 -7.548 -4.483 1.00 95.75 189 SER A O 1
ATOM 1526 N N . VAL A 1 190 ? -0.427 -8.915 -6.205 1.00 92.81 190 VAL A N 1
ATOM 1527 C CA . VAL A 1 190 ? 0.375 -9.866 -5.428 1.00 92.81 190 VAL A CA 1
ATOM 1528 C C . VAL A 1 190 ? 1.796 -9.878 -5.958 1.00 92.81 190 VAL A C 1
ATOM 1530 O O . VAL A 1 190 ? 2.035 -10.183 -7.126 1.00 92.81 190 VAL A O 1
ATOM 1533 N N . ASN A 1 191 ? 2.763 -9.642 -5.077 1.00 89.88 191 ASN A N 1
ATOM 1534 C CA . ASN A 1 191 ? 4.140 -9.991 -5.372 1.00 89.88 191 ASN A CA 1
ATOM 1535 C C . ASN A 1 191 ? 4.318 -11.498 -5.169 1.00 89.88 191 ASN A C 1
ATOM 1537 O O . ASN A 1 191 ? 4.690 -11.954 -4.089 1.00 89.88 191 ASN A O 1
ATOM 1541 N N . ILE A 1 192 ? 4.062 -12.283 -6.217 1.00 83.00 192 ILE A N 1
ATOM 1542 C CA . ILE A 1 192 ? 4.088 -13.756 -6.167 1.00 83.00 192 ILE A CA 1
ATOM 1543 C C . ILE A 1 192 ? 5.428 -14.284 -5.627 1.00 83.00 192 ILE A C 1
ATOM 1545 O O . ILE A 1 192 ? 5.466 -15.298 -4.936 1.00 83.00 192 ILE A O 1
ATOM 1549 N N . ARG A 1 193 ? 6.536 -13.582 -5.898 1.00 78.94 193 ARG A N 1
ATOM 1550 C CA . ARG A 1 193 ? 7.880 -13.998 -5.468 1.00 78.94 193 ARG A CA 1
ATOM 1551 C C . ARG A 1 193 ? 8.107 -13.839 -3.964 1.00 78.94 193 ARG A C 1
ATOM 1553 O O . ARG A 1 193 ? 8.921 -14.577 -3.416 1.00 78.94 193 ARG A O 1
ATOM 1560 N N . GLN A 1 194 ? 7.441 -12.872 -3.334 1.00 81.38 194 GLN A N 1
ATOM 1561 C CA . GLN A 1 194 ? 7.550 -12.573 -1.899 1.00 81.38 194 GLN A CA 1
ATOM 1562 C C . GLN A 1 194 ? 6.324 -13.050 -1.106 1.00 81.38 194 GLN A C 1
ATOM 1564 O O . GLN A 1 194 ? 6.367 -13.094 0.116 1.00 81.38 194 GLN A O 1
ATOM 1569 N N . GLY A 1 195 ? 5.231 -13.415 -1.781 1.00 87.12 195 GLY A N 1
ATOM 1570 C CA . GLY A 1 195 ? 3.963 -13.744 -1.132 1.00 87.12 195 GLY A CA 1
ATOM 1571 C C . GLY A 1 195 ? 3.291 -12.539 -0.467 1.00 87.12 195 GLY A C 1
ATOM 1572 O O . GLY A 1 195 ? 2.457 -12.728 0.415 1.00 87.12 195 GLY A O 1
ATOM 1573 N N . THR A 1 196 ? 3.650 -11.311 -0.861 1.00 92.44 196 THR A N 1
ATOM 1574 C CA . THR A 1 196 ? 3.102 -10.079 -0.281 1.00 92.44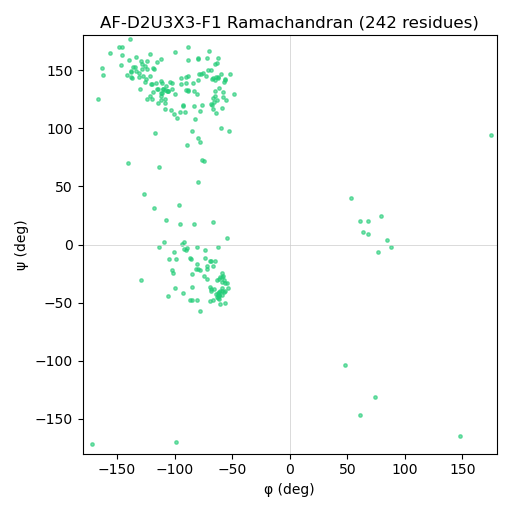 196 THR A CA 1
ATOM 1575 C C . THR A 1 196 ? 1.925 -9.555 -1.098 1.00 92.44 196 THR A C 1
ATOM 1577 O O . THR A 1 196 ? 1.933 -9.576 -2.331 1.00 92.44 196 THR A O 1
ATOM 1580 N N . PHE A 1 197 ? 0.886 -9.108 -0.393 1.00 96.44 197 PHE A N 1
ATOM 1581 C CA . PHE A 1 197 ? -0.355 -8.604 -0.970 1.00 96.44 197 PHE A CA 1
ATOM 1582 C C . PHE A 1 197 ? -0.411 -7.092 -0.808 1.00 96.44 197 PHE A C 1
ATOM 1584 O O . PHE A 1 197 ? -0.124 -6.561 0.266 1.00 96.44 197 PHE A O 1
ATOM 1591 N N . PHE A 1 198 ? -0.820 -6.405 -1.864 1.00 97.12 198 PHE A N 1
ATOM 1592 C CA . PHE A 1 198 ? -0.973 -4.961 -1.871 1.00 97.12 198 PHE A CA 1
ATOM 1593 C C . PHE A 1 198 ? -2.355 -4.581 -2.362 1.00 97.12 198 PHE A C 1
ATOM 1595 O O . PHE A 1 198 ? -2.897 -5.203 -3.272 1.00 97.12 198 PHE A O 1
ATOM 1602 N N . LEU A 1 199 ? -2.885 -3.517 -1.782 1.00 96.94 199 LEU A N 1
ATOM 1603 C CA . LEU A 1 199 ? -4.146 -2.902 -2.131 1.00 96.94 199 LEU A CA 1
ATOM 1604 C C . LEU A 1 199 ? -3.871 -1.571 -2.831 1.00 96.94 199 LEU A C 1
ATOM 1606 O O . LEU A 1 199 ? -3.288 -0.669 -2.230 1.00 96.94 199 LEU A O 1
ATOM 1610 N N . GLY A 1 200 ? -4.270 -1.461 -4.094 1.00 96.19 200 GLY A N 1
ATOM 1611 C CA . GLY A 1 200 ? -4.235 -0.224 -4.867 1.00 96.19 200 GLY A CA 1
ATOM 1612 C C . GLY A 1 200 ? -5.507 0.602 -4.695 1.00 96.19 200 GLY A C 1
ATOM 1613 O O . GLY A 1 200 ? -6.500 0.144 -4.142 1.00 96.19 200 GLY A O 1
ATOM 1614 N N . ASN A 1 201 ? -5.476 1.837 -5.188 1.00 94.19 201 ASN A N 1
ATOM 1615 C CA . ASN A 1 201 ? -6.596 2.780 -5.164 1.00 94.19 201 ASN A CA 1
ATOM 1616 C C . ASN A 1 201 ? -7.205 2.993 -3.766 1.00 94.19 201 ASN A C 1
ATOM 1618 O O . ASN A 1 201 ? -8.422 3.090 -3.591 1.00 94.19 201 ASN A O 1
ATOM 1622 N N . VAL A 1 202 ? -6.338 3.056 -2.752 1.00 94.00 202 VAL A N 1
ATOM 1623 C CA . VAL A 1 202 ? -6.739 3.015 -1.340 1.00 94.00 202 VAL A CA 1
ATOM 1624 C C . VAL A 1 202 ? -7.736 4.121 -0.987 1.00 94.00 202 VAL A C 1
ATOM 1626 O O . VAL A 1 202 ? -8.715 3.858 -0.294 1.00 94.00 202 VAL A O 1
ATOM 1629 N N . LYS A 1 203 ? -7.544 5.341 -1.502 1.00 91.50 203 LYS A N 1
ATOM 1630 C CA . LYS A 1 203 ? -8.476 6.456 -1.277 1.00 91.50 203 LYS A CA 1
ATOM 1631 C C . LYS A 1 203 ? -9.907 6.119 -1.714 1.00 91.50 203 LYS A C 1
ATOM 1633 O O . LYS A 1 203 ? -10.833 6.304 -0.930 1.00 91.50 203 LYS A O 1
ATOM 1638 N N . TYR A 1 204 ? -10.082 5.606 -2.932 1.00 91.62 204 TYR A N 1
ATOM 1639 C CA . TYR A 1 204 ? -11.398 5.233 -3.451 1.00 91.62 204 TYR A CA 1
ATOM 1640 C C . TYR A 1 204 ? -12.045 4.136 -2.603 1.00 91.62 204 TYR A C 1
ATOM 1642 O O . TYR A 1 204 ? -13.224 4.223 -2.267 1.00 91.62 204 TYR A O 1
ATOM 1650 N N . ILE A 1 205 ? -11.270 3.121 -2.221 1.00 93.69 205 ILE A N 1
ATOM 1651 C CA . ILE A 1 205 ? -11.760 2.001 -1.410 1.00 93.69 205 ILE A CA 1
ATOM 1652 C C . ILE A 1 205 ? -12.261 2.492 -0.053 1.00 93.69 205 ILE A C 1
ATOM 1654 O O . ILE A 1 205 ? -13.346 2.119 0.387 1.00 93.69 205 ILE A O 1
ATOM 1658 N N . ILE A 1 206 ? -11.496 3.375 0.584 1.00 92.50 206 ILE A N 1
ATOM 1659 C CA . ILE A 1 206 ? -11.863 3.982 1.859 1.00 92.50 206 ILE A CA 1
ATOM 1660 C C . ILE A 1 206 ? -13.145 4.814 1.732 1.00 92.50 206 ILE A C 1
ATOM 1662 O O . ILE A 1 206 ? -14.024 4.721 2.584 1.00 92.50 206 ILE A O 1
ATOM 1666 N N . GLU A 1 207 ? -13.287 5.609 0.671 1.00 90.88 207 GLU A N 1
ATOM 1667 C CA . GLU A 1 207 ? -14.470 6.450 0.438 1.00 90.88 207 GLU A CA 1
ATOM 1668 C C . GLU A 1 207 ? -15.753 5.645 0.131 1.00 90.88 207 GLU A C 1
ATOM 1670 O O . GLU A 1 207 ? -16.854 6.213 0.187 1.00 90.88 207 GLU A O 1
ATOM 1675 N N . ASN A 1 208 ? -15.609 4.348 -0.171 1.00 92.31 208 ASN A N 1
ATOM 1676 C CA . ASN A 1 208 ? -16.670 3.382 -0.477 1.00 92.31 208 ASN A CA 1
ATOM 1677 C C . ASN A 1 208 ? -16.713 2.217 0.536 1.00 92.31 208 ASN A C 1
ATOM 1679 O O . ASN A 1 208 ? -17.062 1.087 0.184 1.00 92.31 208 ASN A O 1
ATOM 1683 N N . ASN A 1 209 ? -16.341 2.495 1.788 1.00 94.19 209 ASN A N 1
ATOM 1684 C CA . ASN A 1 209 ? -16.409 1.531 2.884 1.00 94.19 209 ASN A CA 1
ATOM 1685 C C . ASN A 1 209 ? -17.846 1.058 3.183 1.00 94.19 209 ASN A C 1
ATOM 1687 O O . ASN A 1 209 ? -18.825 1.692 2.786 1.00 94.19 209 ASN A O 1
ATOM 1691 N N . ASP A 1 210 ? -17.958 -0.082 3.868 1.00 95.81 210 ASP A N 1
ATOM 1692 C CA . ASP A 1 210 ? -19.234 -0.619 4.351 1.00 95.81 210 ASP A CA 1
ATOM 1693 C C . ASP A 1 210 ? -19.635 -0.022 5.698 1.00 95.81 210 ASP A C 1
ATOM 1695 O O . ASP A 1 210 ? -20.822 0.167 5.958 1.00 95.81 210 ASP A O 1
ATOM 1699 N N . ASP A 1 211 ? -18.649 0.222 6.557 1.00 95.44 211 ASP A N 1
ATOM 1700 C CA . ASP A 1 211 ? -18.843 0.760 7.896 1.00 95.44 211 ASP A CA 1
ATOM 1701 C C . ASP A 1 211 ? -17.569 1.461 8.386 1.00 95.44 211 ASP A C 1
ATOM 1703 O O . ASP A 1 211 ? -16.472 1.261 7.847 1.00 95.44 211 ASP A O 1
ATOM 1707 N N . ILE A 1 212 ? -17.707 2.253 9.444 1.00 94.12 212 ILE A N 1
ATOM 1708 C CA . ILE A 1 212 ? -16.622 2.992 10.080 1.00 94.12 212 ILE A CA 1
ATOM 1709 C C . ILE A 1 212 ? -16.530 2.562 11.546 1.00 94.12 212 ILE A C 1
ATOM 1711 O O . ILE A 1 212 ? -17.509 2.599 12.284 1.00 94.12 212 ILE A O 1
ATOM 1715 N N . ILE A 1 213 ? -15.331 2.180 11.979 1.00 93.56 213 ILE A N 1
ATOM 1716 C CA . ILE A 1 213 ? -15.057 1.713 13.340 1.00 93.56 213 ILE A CA 1
ATOM 1717 C C . ILE A 1 213 ? -14.261 2.782 14.083 1.00 93.56 213 ILE A C 1
ATOM 1719 O O . ILE A 1 213 ? -13.261 3.277 13.562 1.00 93.56 213 ILE A O 1
ATOM 1723 N N . ASP A 1 214 ? -14.680 3.101 15.307 1.00 91.25 214 ASP A N 1
ATOM 1724 C CA . ASP A 1 214 ? -13.883 3.901 16.238 1.00 91.25 214 ASP A CA 1
ATOM 1725 C C . ASP A 1 214 ? -12.654 3.096 16.690 1.00 91.25 214 ASP A C 1
ATOM 1727 O O . ASP A 1 214 ? -12.770 1.991 17.223 1.00 91.25 214 ASP A O 1
ATOM 1731 N N . PHE A 1 215 ? -11.470 3.640 16.431 1.00 91.81 215 PHE A N 1
ATOM 1732 C CA . PHE A 1 215 ? -10.174 3.045 16.737 1.00 91.81 215 PHE A CA 1
ATOM 1733 C C . PHE A 1 215 ? -9.319 4.032 17.546 1.00 91.81 215 PHE A C 1
ATOM 1735 O O . PHE A 1 215 ? -8.131 4.228 17.281 1.00 91.81 215 PHE A O 1
ATOM 1742 N N . ILE A 1 216 ? -9.940 4.690 18.526 1.00 88.88 216 ILE A N 1
ATOM 1743 C CA . ILE A 1 216 ? -9.273 5.604 19.450 1.00 88.88 216 ILE A CA 1
ATOM 1744 C C . ILE A 1 216 ? -8.731 4.870 20.690 1.00 88.88 216 ILE A C 1
ATOM 1746 O O . ILE A 1 216 ? -9.429 4.083 21.332 1.00 88.88 216 ILE A O 1
ATOM 1750 N N . SER A 1 217 ? -7.480 5.142 21.069 1.00 83.81 217 SER A N 1
ATOM 1751 C CA . SER A 1 217 ? -6.898 4.617 22.311 1.00 83.81 217 SER A CA 1
ATOM 1752 C C . SER A 1 217 ? -7.336 5.427 23.539 1.00 83.81 217 SER A C 1
ATOM 1754 O O . SER A 1 217 ? -7.686 6.604 23.438 1.00 83.81 217 SER A O 1
ATOM 1756 N N . ASN A 1 218 ? -7.246 4.844 24.739 1.00 82.56 218 ASN A N 1
ATOM 1757 C CA . ASN A 1 218 ? -7.549 5.562 25.988 1.00 82.56 218 ASN A CA 1
ATOM 1758 C C . ASN A 1 218 ? -6.707 6.839 26.155 1.00 82.56 218 ASN A C 1
ATOM 1760 O O . ASN A 1 218 ? -7.214 7.875 26.581 1.00 82.56 218 ASN A O 1
ATOM 1764 N N . GLU A 1 219 ? -5.428 6.789 25.786 1.00 80.88 219 GLU A N 1
ATOM 1765 C CA . GLU A 1 219 ? -4.524 7.943 25.831 1.00 80.88 219 GLU A CA 1
ATOM 1766 C C . GLU A 1 219 ? -4.953 9.036 24.843 1.00 80.88 219 GLU A C 1
ATOM 1768 O O . GLU A 1 219 ? -4.921 10.229 25.162 1.00 80.88 219 GLU A O 1
ATOM 1773 N N . GLN A 1 220 ? -5.428 8.643 23.659 1.00 82.00 220 GLN A N 1
ATOM 1774 C CA . GLN A 1 220 ? -5.986 9.561 22.668 1.00 82.00 220 GLN A CA 1
ATOM 1775 C C . GLN A 1 220 ? -7.314 10.169 23.136 1.00 82.00 220 GLN A C 1
ATOM 1777 O O . GLN A 1 220 ? -7.528 11.366 22.946 1.00 82.00 220 GLN A O 1
ATOM 1782 N N . ILE A 1 221 ? -8.175 9.402 23.815 1.00 83.69 221 ILE A N 1
ATOM 1783 C CA . ILE A 1 221 ? -9.400 9.923 24.440 1.00 83.69 221 ILE A CA 1
ATOM 1784 C C . ILE A 1 221 ? -9.043 10.977 25.494 1.00 83.69 221 ILE A C 1
ATOM 1786 O O . ILE A 1 221 ? -9.573 12.091 25.462 1.00 83.69 221 ILE A O 1
ATOM 1790 N N . ILE A 1 222 ? -8.127 10.655 26.414 1.00 83.44 222 ILE A N 1
ATOM 1791 C CA . ILE A 1 222 ? -7.714 11.555 27.500 1.00 83.44 222 ILE A CA 1
ATOM 1792 C C . ILE A 1 222 ? -7.084 12.828 26.929 1.00 83.44 222 ILE A C 1
ATOM 1794 O O . ILE A 1 222 ? -7.455 13.933 27.322 1.00 83.44 222 ILE A O 1
ATOM 1798 N N . SER A 1 223 ? -6.171 12.708 25.969 1.00 81.88 223 SER A N 1
ATOM 1799 C CA . SER A 1 223 ? -5.519 13.873 25.365 1.00 81.88 223 SER A CA 1
ATOM 1800 C C . SER A 1 223 ? -6.470 14.715 24.507 1.00 81.88 223 SER A C 1
ATOM 1802 O O . SER A 1 223 ? -6.389 15.942 24.535 1.00 81.88 223 SER A O 1
ATOM 1804 N N . THR A 1 224 ? -7.409 14.108 23.781 1.00 81.75 224 THR A N 1
ATOM 1805 C CA . THR A 1 224 ? -8.317 14.845 22.886 1.00 81.75 224 THR A CA 1
ATOM 1806 C C . THR A 1 224 ? -9.474 15.488 23.643 1.00 81.75 224 THR A C 1
ATOM 1808 O O . THR A 1 224 ? -9.784 16.663 23.435 1.00 81.75 224 THR A O 1
ATOM 1811 N N . TYR A 1 225 ? -10.133 14.731 24.519 1.00 81.38 225 TYR A N 1
ATOM 1812 C CA . TYR A 1 225 ? -11.336 15.175 25.225 1.00 81.38 225 TYR A CA 1
ATOM 1813 C C . TYR A 1 225 ? -11.035 15.648 26.642 1.00 81.38 225 TYR A C 1
ATOM 1815 O O . TYR A 1 225 ? -11.593 16.656 27.071 1.00 81.38 225 TYR A O 1
ATOM 1823 N N . GLY A 1 226 ? -10.111 14.993 27.348 1.00 78.94 226 GLY A N 1
ATOM 1824 C CA . GLY A 1 226 ? -9.689 15.419 28.684 1.00 78.94 226 GLY A CA 1
ATOM 1825 C C . GLY A 1 226 ? -9.088 16.823 28.675 1.00 78.94 226 GLY A C 1
ATOM 1826 O O . GLY A 1 226 ? -9.452 17.634 29.522 1.00 78.94 226 GLY A O 1
ATOM 1827 N N . ASN A 1 227 ? -8.285 17.177 27.664 1.00 76.12 227 ASN A N 1
ATOM 1828 C CA . ASN A 1 227 ? -7.791 18.551 27.511 1.00 76.12 227 ASN A CA 1
ATOM 1829 C C . ASN A 1 227 ? -8.920 19.558 27.258 1.00 76.12 227 ASN A C 1
ATOM 1831 O O . ASN A 1 227 ? -8.938 20.620 27.878 1.00 76.12 227 ASN A O 1
ATOM 1835 N N . LYS A 1 228 ? -9.898 19.221 26.406 1.00 78.12 228 LYS A N 1
ATOM 1836 C CA . LYS A 1 228 ? -11.067 20.083 26.159 1.00 78.12 228 LYS A CA 1
ATOM 1837 C C . LYS A 1 228 ? -11.884 20.305 27.430 1.00 78.12 228 LYS A C 1
ATOM 1839 O O . LYS A 1 228 ? -12.311 21.425 27.685 1.00 78.12 228 LYS A O 1
ATOM 1844 N N . ILE A 1 229 ? -12.070 19.263 28.240 1.00 78.19 229 ILE A N 1
ATOM 1845 C CA . ILE A 1 229 ? -12.757 19.350 29.534 1.00 78.19 229 ILE A CA 1
ATOM 1846 C C . ILE A 1 229 ? -11.938 20.194 30.517 1.00 78.19 229 ILE A C 1
ATOM 1848 O O . ILE A 1 229 ? -12.472 21.114 31.131 1.00 78.19 229 ILE A O 1
ATOM 1852 N N . ALA A 1 230 ? -10.634 19.934 30.628 1.00 74.50 230 ALA A N 1
ATOM 1853 C CA . ALA A 1 230 ? -9.740 20.649 31.531 1.00 74.50 230 ALA A CA 1
ATOM 1854 C C . ALA A 1 230 ? -9.622 22.140 31.191 1.00 74.50 230 ALA A C 1
ATOM 1856 O O . ALA A 1 230 ? -9.401 22.948 32.093 1.00 74.50 230 ALA A O 1
ATOM 1857 N N . GLN A 1 231 ? -9.759 22.512 29.918 1.00 75.06 231 GLN A N 1
ATOM 1858 C CA . GLN A 1 231 ? -9.738 23.898 29.446 1.00 75.06 231 GLN A CA 1
ATOM 1859 C C . GLN A 1 231 ? -11.118 24.574 29.493 1.00 75.06 231 GLN A C 1
ATOM 1861 O O . GLN A 1 231 ? -11.197 25.794 29.367 1.00 75.06 231 GLN A O 1
ATOM 1866 N N . ASN A 1 232 ? -12.202 23.825 29.716 1.00 75.88 232 ASN A N 1
ATOM 1867 C CA . ASN A 1 232 ? -13.546 24.383 29.802 1.00 75.88 232 ASN A CA 1
ATOM 1868 C C . ASN A 1 232 ? -13.815 24.949 31.207 1.00 75.88 232 ASN A C 1
ATOM 1870 O O . ASN A 1 232 ? -14.010 24.215 32.179 1.00 75.88 232 ASN A O 1
ATOM 1874 N N . SER A 1 233 ? -13.852 26.278 31.312 1.00 66.44 233 SER A N 1
ATOM 1875 C CA . SER A 1 233 ? -14.084 27.009 32.564 1.00 66.44 233 SER A CA 1
ATOM 1876 C C . SER A 1 233 ? -15.435 26.699 33.218 1.00 66.44 233 SER A C 1
ATOM 1878 O O . SER A 1 233 ? -15.527 26.744 34.443 1.00 66.44 233 SER A O 1
ATOM 1880 N N . ASN A 1 234 ? -16.456 26.318 32.443 1.00 67.19 234 ASN A N 1
ATOM 1881 C CA . ASN A 1 234 ? -17.782 25.985 32.971 1.00 67.19 234 ASN A CA 1
ATOM 1882 C C . ASN A 1 234 ? -17.809 24.622 33.680 1.00 67.19 234 ASN A C 1
ATOM 1884 O O . ASN A 1 234 ? -18.610 24.425 34.588 1.00 67.19 234 ASN A O 1
ATOM 1888 N N . ILE A 1 235 ? -16.926 23.690 33.301 1.00 63.41 235 ILE A N 1
ATOM 1889 C CA . ILE A 1 235 ? -16.845 22.349 33.908 1.00 63.41 235 ILE A CA 1
ATOM 1890 C C . ILE A 1 235 ? -15.970 22.365 35.171 1.00 63.41 235 ILE A C 1
ATOM 1892 O O . ILE A 1 235 ? -16.175 21.570 36.084 1.00 63.41 235 ILE A O 1
ATOM 1896 N N . ARG A 1 236 ? -15.032 23.315 35.286 1.00 56.66 236 ARG A N 1
ATOM 1897 C CA . ARG A 1 236 ? -14.188 23.479 36.485 1.00 56.66 236 ARG A CA 1
ATOM 1898 C C . ARG A 1 236 ? -14.961 23.881 37.750 1.00 56.66 236 ARG A C 1
ATOM 1900 O O . ARG A 1 236 ? -14.416 23.755 38.841 1.00 56.66 236 ARG A O 1
ATOM 1907 N N . ASN A 1 237 ? -16.213 24.321 37.625 1.00 53.78 237 ASN A N 1
ATOM 1908 C CA . ASN A 1 237 ? -17.021 24.846 38.728 1.00 53.78 237 ASN A CA 1
ATOM 1909 C C . ASN A 1 237 ? -17.962 23.813 39.378 1.00 53.78 237 ASN A C 1
ATOM 1911 O O . ASN A 1 237 ? -19.020 24.180 39.882 1.00 53.78 237 ASN A O 1
ATOM 1915 N N . PHE A 1 238 ? -17.571 22.538 39.459 1.00 56.97 238 PHE A N 1
ATOM 1916 C CA . PHE A 1 238 ? -18.171 21.628 40.444 1.00 56.97 238 PHE A CA 1
ATOM 1917 C C . PHE A 1 238 ? -17.601 21.933 41.836 1.00 56.97 238 PHE A C 1
ATOM 1919 O O . PHE A 1 238 ? -16.776 21.202 42.382 1.00 56.97 238 PHE A O 1
ATOM 1926 N N . SER A 1 239 ? -18.014 23.058 42.417 1.00 53.41 239 SER A N 1
ATOM 1927 C CA . SER A 1 239 ? -17.810 23.302 43.841 1.00 53.41 239 SER A CA 1
ATOM 1928 C C . SER A 1 239 ? -18.778 22.416 44.639 1.00 53.41 239 SER A C 1
ATOM 1930 O O . SER A 1 239 ? -19.904 22.152 44.213 1.00 53.41 239 SER A O 1
ATOM 1932 N N . LYS A 1 240 ? -18.334 21.941 45.811 1.00 53.34 240 LYS A N 1
ATOM 1933 C CA . LYS A 1 240 ? -19.047 21.034 46.741 1.00 53.34 240 LYS A CA 1
ATOM 1934 C C . LYS A 1 240 ? -20.452 21.496 47.204 1.00 53.34 240 LYS A C 1
ATOM 1936 O O . LYS A 1 240 ? -21.029 20.848 48.066 1.00 53.34 240 LYS A O 1
ATOM 1941 N N . GLY A 1 241 ? -21.003 22.589 46.676 1.00 54.59 241 GLY A N 1
ATOM 1942 C CA . GLY A 1 241 ? -22.292 23.162 47.079 1.00 54.59 241 GLY A CA 1
ATOM 1943 C C . GLY A 1 241 ? -23.515 22.721 46.268 1.00 54.59 241 GLY A C 1
ATOM 1944 O O . GLY A 1 241 ? -24.601 23.201 46.562 1.00 54.59 241 GLY A O 1
ATOM 1945 N N . THR A 1 242 ? -23.376 21.847 45.262 1.00 50.12 242 THR A N 1
ATOM 1946 C CA . THR A 1 242 ? -24.491 21.491 44.346 1.00 50.12 242 THR A CA 1
ATOM 1947 C C . THR A 1 242 ? -25.053 20.080 44.580 1.00 50.12 242 THR A C 1
ATOM 1949 O O . THR A 1 242 ? -25.673 19.499 43.698 1.00 50.12 242 THR A O 1
ATOM 1952 N N . ILE A 1 243 ? -24.830 19.504 45.764 1.00 47.66 243 ILE A N 1
ATOM 1953 C CA . ILE A 1 243 ? -25.563 18.316 46.221 1.00 47.66 243 ILE A CA 1
ATOM 1954 C C . ILE A 1 243 ? -26.333 18.737 47.471 1.00 47.66 243 ILE A C 1
ATOM 1956 O O 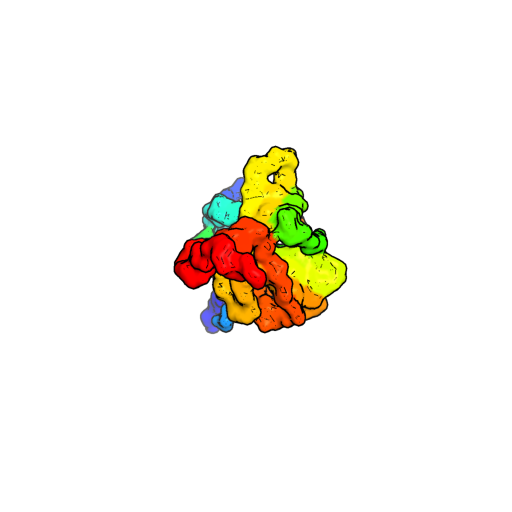. ILE A 1 243 ? -25.773 18.777 48.566 1.00 47.66 243 ILE A O 1
ATOM 1960 N N . THR A 1 244 ? -27.594 19.100 47.271 1.00 42.56 244 THR A N 1
ATOM 1961 C CA . THR A 1 244 ? -28.636 19.181 48.304 1.00 42.56 244 THR A CA 1
ATOM 1962 C C . THR A 1 244 ? -29.720 18.188 47.963 1.00 42.56 244 THR A C 1
ATOM 1964 O O . THR A 1 244 ? -30.107 18.182 46.771 1.00 42.56 244 THR A O 1
#

pLDDT: mean 85.63, std 13.28, range [39.66, 98.0]

Solvent-accessible surface area (backbone atoms only — not comparable to full-atom values): 13766 Å² total; per-residue (Å²): 130,86,76,70,70,43,41,32,32,30,36,69,43,82,82,68,74,82,64,98,58,75,37,48,45,46,30,41,51,40,26,33,47,44,98,89,68,49,37,39,30,58,54,69,89,57,82,75,40,98,73,40,43,35,41,25,77,35,40,34,49,59,46,44,71,73,43,58,77,33,53,31,30,34,47,29,35,64,56,91,64,90,80,54,91,90,58,50,58,36,31,33,41,40,91,41,50,43,77,69,70,86,65,43,59,27,34,50,42,88,39,70,84,58,53,62,94,57,36,54,50,79,33,78,61,77,80,42,40,82,31,34,33,33,29,46,100,60,36,32,37,31,56,26,31,68,44,79,49,86,75,61,68,76,74,39,39,38,32,45,54,37,37,42,75,73,87,46,76,94,51,58,76,34,28,27,31,34,29,56,44,82,82,44,57,84,25,48,28,67,46,77,93,76,72,46,39,32,34,36,30,38,54,62,52,55,64,66,40,76,45,76,44,86,45,62,38,72,68,53,47,44,61,62,50,44,48,54,51,75,68,32,72,80,67,71,65,77,56,93,80,80,78,127

Sequence (244 aa):
MQALERRVICTLEKKYSFEKEEKIGRLNVLFEVLPDGNVSPVNQLEIFCETGQVFVTSGFNEIRERFNDAIFETKCKPTSFEHRDGECRYVSNSSSCEDIRGIMVAQLFKMPLPNILHPVIILSEAPQTKIIFLEDDKFIYGPFSYELNDKNIGKQHILTLASITTPINKIPPFHIAKINKEKVNNHISVNIRQGTFFLGNVKYIIENNDDIIDFISNEQIISTYGNKIAQNSNIRNFSKGTIT